Protein 3QBR (pdb70)

InterPro domains:
  IPR002475 Bcl2-like [PS50062] (75-182)
  IPR026298 Bcl-2 family [PR01862] (128-156)
  IPR026298 Bcl-2 family [PR01862] (157-181)
  IPR026298 Bcl-2 family [PTHR11256] (25-211)
  IPR026298 Bcl-2 family [cd06845] (28-186)
  IPR036834 Bcl-2-like superfamily [G3DSA:1.10.437.10] (14-189)
  IPR036834 Bcl-2-like superfamily [SSF56854] (25-190)
  IPR046371 Bcl-2, Bcl-2 homology region 1-3 [PF00452] (89-180)
  IPR046371 Bcl-2, Bcl-2 homology region 1-3 [SM00337] (75-180)

Secondary structure (DSSP, 8-state):
-HHHHHHHHHHHHHHHSS-HHHHHHHHHHHHHHT------TTHHHHHHHHHHHHHHHHHHHHHH--SHHHHHHHT-SSSS---HHHHHHHHHHHHHHHTSS--HHHHHHHHHHHHHHHHHHHTTT-HHHHHHHHHHHHHHHHHHTHHHHHTTTGGGHHHHHT-/-HHHHHHHHHHHHHHHHHHHTS--/-PPPHHHHHHHHHHHHHHHT---HHHHTT-----GGGSTTHHHHHHHHHHHHHHHHHHHHTT--HHHHHHTT--SSSS---HHHHHHHHHHHHHHHTTS--HHHHHHHHHHHHHHHHHTTTTT-HHHHHHHHHHHHHHIIIIIHHHHHHTTSTTHHHHHH-/-HHHHHHHHHHHHHHHHHHT---

Nearest PDB structures (foldseek):
  3qbr-assembly1_A  TM=1.006E+00  e=5.745E-23  Schistosoma japonicum
  3qbr-assembly2_X  TM=9.658E-01  e=5.093E-17  Schistosoma japonicum
  7jmt-assembly5_E  TM=9.244E-01  e=6.184E-17  Schistosoma japonicum
  7jmt-assembly6_F  TM=9.208E-01  e=1.800E-16  Schistosoma japonicum
  7jmt-assembly4_D  TM=9.189E-01  e=3.730E-16  Schistosoma japonicum

B-factor: mean 71.0, std 26.68, range [20.0, 181.76]

Sequence (371 aa):
DFRLQTSTLCHSFLLASANKQDTDYLTDLLDNTNIDLTCVPNGQEIIHSLLQLVGDFNQRFSQTHEIEPVAQSLGIDSDKPVDKTALEIFYLEILNGLFEKLNWGRIVAMFAFLRILVLRLSKHGHSDAIQMLIKTTSQYSDEKLKNWINLHDGWSGLIEFSGSTMGQVGRQLAIIGDDINRRYDSENTADFRLQTSTLCHSFLLASANTDYLTDLLTNIDLTCVPNGQEIIHSLLQLVGDFNQRFSQTHEIEPVAQSLGIDSDKPVDKTALEIFYLEILNGLFEKLNWGRIVAMFAFLRILVLRLSKHGHSDAIQMLIKTTSQYSDEKLKNWINLHDGWSGLIEFSGTMGQVGRQLAIIGDDINRRYDSE

Solvent-accessible surface area: 18084 Å² total; per-residue (Å²): 117,23,106,45,18,3,19,1,2,2,13,31,0,5,53,56,22,21,86,186,141,13,36,94,68,11,44,80,25,22,102,125,38,136,74,101,41,22,21,14,11,54,15,149,90,1,18,105,10,0,64,90,0,5,34,19,0,44,98,40,24,82,126,87,47,123,55,109,79,36,2,121,67,16,30,0,44,39,121,154,122,21,87,128,64,32,3,54,81,60,1,53,56,0,1,68,5,1,15,120,116,45,7,18,0,25,0,0,0,2,2,0,11,0,44,17,5,0,33,54,0,12,144,84,38,14,42,94,0,0,40,30,0,6,133,6,2,4,62,14,2,31,125,105,0,60,109,47,0,83,146,67,79,5,2,15,5,0,44,136,24,12,95,86,97,12,7,89,25,0,112,86,7,4,104,5,0,18,57,0,30,158,135,44,88,121,173,105,116,9,89,18,106,65,29,0,28,11,0,0,28,16,0,0,43,59,15,25,177,70,120,71,5,57,132,33,39,81,96,53,25,29,118,13,0,102,58,3,87,79,2,1,97,4,0,62,92,0,2,34,20,0,35,107,71,21,73,145,93,59,124,67,68,78,32,4,113,71,38,40,4,24,36,107,156,125,28,82,91,92,36,3,55,101,55,2,50,81,8,0,72,21,0,22,147,142,60,23,18,0,17,0,0,0,0,1,0,8,0,52,19,11,0,42,68,0,20,147,76,48,23,44,74,1,0,65,25,0,4,113,8,0,4,62,14,0,33,114,115,0,65,126,52,0,77,142,68,107,14,8,25,5,0,48,146,22,8,88,120,62,43,67,18,1,145,46,6,8,101,11,0,52,58,0,31,181,145,59,47,116,200

CATH classification: 1.10.437.10

Structure (mmCIF, N/CA/C/O backbone):
data_3QBR
#
_entry.id   3QBR
#
_cell.length_a   148.625
_cell.length_b   148.625
_cell.length_c   148.625
_cell.angle_alpha   90.00
_cell.angle_beta   90.00
_cell.angle_gamma   90.00
#
_symmetry.space_group_name_H-M   'I 2 3'
#
loop_
_entity.id
_entity.type
_entity.pdbx_description
1 polymer 'SJCHGC06286 protein'
2 polymer 'Bcl-2 homologous antagonist/killer'
3 non-polymer '2-[N-CYCLOHEXYLAMINO]ETHANE SULFONIC ACID'
4 water water
#
loop_
_atom_site.group_PDB
_atom_site.id
_atom_site.type_symbol
_atom_site.label_atom_id
_atom_site.label_alt_id
_atom_site.label_comp_id
_atom_site.label_asym_id
_atom_site.label_entity_id
_atom_site.label_seq_id
_atom_site.pdbx_PDB_ins_code
_atom_site.Cartn_x
_atom_site.Cartn_y
_atom_site.Cartn_z
_atom_site.occupancy
_atom_site.B_iso_or_equiv
_atom_site.auth_seq_id
_atom_site.auth_comp_id
_atom_site.auth_asym_id
_atom_site.auth_atom_id
_atom_site.pdbx_PDB_model_num
ATOM 1 N N . ASP A 1 16 ? 35.110 18.425 51.444 1.00 59.23 6 ASP A N 1
ATOM 2 C CA . ASP A 1 16 ? 36.273 19.201 51.044 1.00 69.88 6 ASP A CA 1
ATOM 3 C C . ASP A 1 16 ? 37.501 18.305 50.924 1.00 72.13 6 ASP A C 1
ATOM 4 O O . ASP A 1 16 ? 37.797 17.537 51.839 1.00 72.33 6 ASP A O 1
ATOM 9 N N . PHE A 1 17 ? 38.228 18.420 49.814 1.00 66.71 7 PHE A N 1
ATOM 10 C CA . PHE A 1 17 ? 39.264 17.441 49.483 1.00 55.52 7 PHE A CA 1
ATOM 11 C C . PHE A 1 17 ? 40.475 17.567 50.402 1.00 52.94 7 PHE A C 1
ATOM 12 O O . PHE A 1 17 ? 40.988 16.571 50.897 1.00 50.26 7 PHE A O 1
ATOM 20 N N . ARG A 1 18 ? 40.917 18.788 50.656 1.00 56.56 8 ARG A N 1
ATOM 21 C CA . ARG A 1 18 ? 42.062 18.963 51.533 1.00 55.84 8 ARG A CA 1
ATOM 22 C C . ARG A 1 18 ? 41.812 18.397 52.911 1.00 51.60 8 ARG A C 1
ATOM 23 O O . ARG A 1 18 ? 42.737 17.933 53.562 1.00 47.19 8 ARG A O 1
ATOM 31 N N . LEU A 1 19 ? 40.570 18.456 53.374 1.00 52.75 9 LEU A N 1
ATOM 32 C CA . LEU A 1 19 ? 40.252 18.030 54.737 1.00 52.54 9 LEU A CA 1
ATOM 33 C C . LEU A 1 19 ? 40.115 16.515 54.791 1.00 61.47 9 LEU A C 1
ATOM 34 O O . LEU A 1 19 ? 40.548 15.848 55.732 1.00 56.56 9 LEU A O 1
ATOM 39 N N . GLN A 1 20 ? 39.483 15.984 53.758 1.00 71.44 10 GLN A N 1
ATOM 40 C CA . GLN A 1 20 ? 39.431 14.558 53.546 1.00 64.22 10 GLN A CA 1
ATOM 41 C C . GLN A 1 20 ? 40.859 13.984 53.505 1.00 60.09 10 GLN A C 1
ATOM 42 O O . GLN A 1 20 ? 41.170 13.052 54.245 1.00 62.39 10 GLN A O 1
ATOM 48 N N . THR A 1 21 ? 41.745 14.548 52.683 1.00 55.39 11 THR A N 1
ATOM 49 C CA . THR A 1 21 ? 43.055 13.920 52.504 1.00 50.19 11 THR A CA 1
ATOM 50 C C . THR A 1 21 ? 43.876 13.980 53.786 1.00 49.95 11 THR A C 1
ATOM 51 O O . THR A 1 21 ? 44.611 13.053 54.132 1.00 57.18 11 THR A O 1
ATOM 55 N N . SER A 1 22 ? 43.743 15.079 54.494 1.00 45.12 12 SER A N 1
ATOM 56 C CA . SER A 1 22 ? 44.339 15.213 55.817 1.00 54.98 12 SER A CA 1
ATOM 57 C C . SER A 1 22 ? 43.928 14.064 56.767 1.00 52.11 12 SER A C 1
ATOM 58 O O . SER A 1 22 ? 44.777 13.403 57.377 1.00 52.36 12 SER A O 1
ATOM 61 N N . THR A 1 23 ? 42.625 13.820 56.866 1.00 44.23 13 THR A N 1
ATOM 62 C CA . THR A 1 23 ? 42.093 12.774 57.738 1.00 43.69 13 THR A CA 1
ATOM 63 C C . THR A 1 23 ? 42.652 11.394 57.377 1.00 46.06 13 THR A C 1
ATOM 64 O O . THR A 1 23 ? 42.861 10.545 58.252 1.00 42.95 13 THR A O 1
ATOM 68 N N . LEU A 1 24 ? 42.893 11.166 56.086 1.00 41.88 14 LEU A N 1
ATOM 69 C CA . LEU A 1 24 ? 43.444 9.878 55.654 1.00 41.56 14 LEU A CA 1
ATOM 70 C C . LEU A 1 24 ? 44.868 9.697 56.139 1.00 45.47 14 LEU A C 1
ATOM 71 O O . LEU A 1 24 ? 45.259 8.597 56.536 1.00 50.15 14 LEU A O 1
ATOM 76 N N . CYS A 1 25 ? 45.641 10.782 56.105 1.00 36.82 15 CYS A N 1
ATOM 77 C CA . CYS A 1 25 ? 47.014 10.713 56.578 1.00 45.39 15 CYS A CA 1
ATOM 78 C C . CYS A 1 25 ? 47.077 10.343 58.032 1.00 52.12 15 CYS A C 1
ATOM 79 O O . CYS A 1 25 ? 47.780 9.390 58.376 1.00 45.76 15 CYS A O 1
ATOM 82 N N . HIS A 1 26 ? 46.369 11.105 58.879 1.00 44.33 16 HIS A N 1
ATOM 83 C CA . HIS A 1 26 ? 46.236 10.746 60.305 1.00 40.27 16 HIS A CA 1
ATOM 84 C C . HIS A 1 26 ? 45.860 9.261 60.529 1.00 41.33 16 HIS A C 1
ATOM 85 O O . HIS A 1 26 ? 46.613 8.510 61.149 1.00 48.54 16 HIS A O 1
ATOM 92 N N . SER A 1 27 ? 44.731 8.819 59.993 1.00 43.82 17 SER A N 1
ATOM 93 C CA . SER A 1 27 ? 44.316 7.436 60.200 1.00 47.44 17 SER A CA 1
ATOM 94 C C . SER A 1 27 ? 45.388 6.487 59.754 1.00 41.77 17 SER A C 1
ATOM 95 O O . SER A 1 27 ? 45.732 5.557 60.475 1.00 52.66 17 SER A O 1
ATOM 98 N N . PHE A 1 28 ? 45.888 6.693 58.542 1.00 34.38 18 PHE A N 1
ATOM 99 C CA . PHE A 1 28 ? 46.868 5.777 57.974 1.00 40.02 18 PHE A CA 1
ATOM 100 C C . PHE A 1 28 ? 48.102 5.691 58.867 1.00 40.97 18 PHE A C 1
ATOM 101 O O . PHE A 1 28 ? 48.572 4.611 59.161 1.00 43.20 18 PHE A O 1
ATOM 109 N N . LEU A 1 29 ? 48.611 6.827 59.315 1.00 39.44 19 LEU A N 1
ATOM 110 C CA . LEU A 1 29 ? 49.680 6.805 60.302 1.00 40.69 19 LEU A CA 1
ATOM 111 C C . LEU A 1 29 ? 49.297 6.105 61.638 1.00 48.14 19 LEU A C 1
ATOM 112 O O . LEU A 1 29 ? 50.106 5.384 62.232 1.00 46.22 19 LEU A O 1
ATOM 117 N N . LEU A 1 30 ? 48.076 6.302 62.122 1.00 42.96 20 LEU A N 1
ATOM 118 C CA . LEU A 1 30 ? 47.701 5.618 63.364 1.00 47.56 20 LEU A CA 1
ATOM 119 C C . LEU A 1 30 ? 47.590 4.104 63.187 1.00 51.62 20 LEU A C 1
ATOM 120 O O . LEU A 1 30 ? 47.758 3.349 64.144 1.00 61.12 20 LEU A O 1
ATOM 125 N N . ALA A 1 31 ? 47.318 3.660 61.966 1.00 42.28 21 ALA A N 1
ATOM 126 C CA . ALA A 1 31 ? 47.100 2.233 61.723 1.00 42.38 21 ALA A CA 1
ATOM 127 C C . ALA A 1 31 ? 48.336 1.502 61.233 1.00 45.52 21 ALA A C 1
ATOM 128 O O . ALA A 1 31 ? 48.288 0.309 60.989 1.00 48.40 21 ALA A O 1
ATOM 130 N N . SER A 1 32 ? 49.455 2.197 61.118 1.00 38.83 22 SER A N 1
ATOM 131 C CA . SER A 1 32 ? 50.642 1.556 60.566 1.00 42.57 22 SER A CA 1
ATOM 132 C C . SER A 1 32 ? 51.869 1.720 61.478 1.00 55.30 22 SER A C 1
ATOM 133 O O . SER A 1 32 ? 52.979 1.447 61.060 1.00 59.12 22 SER A O 1
ATOM 136 N N . ALA A 1 33 ? 51.664 2.161 62.720 1.00 55.99 23 ALA A N 1
ATOM 137 C CA . ALA A 1 33 ? 52.766 2.396 63.654 1.00 51.98 23 ALA A CA 1
ATOM 138 C C . ALA A 1 33 ? 52.801 1.284 64.676 1.00 51.72 23 ALA A C 1
ATOM 139 O O . ALA A 1 33 ? 51.806 0.605 64.880 1.00 53.88 23 ALA A O 1
ATOM 141 N N . ASN A 1 34 ? 53.933 1.091 65.338 1.00 54.56 24 ASN A N 1
ATOM 142 C CA . ASN A 1 34 ? 53.931 0.157 66.464 1.00 61.76 24 ASN A CA 1
ATOM 143 C C . ASN A 1 34 ? 53.165 0.722 67.662 1.00 60.70 24 ASN A C 1
ATOM 144 O O . ASN A 1 34 ? 52.706 1.867 67.644 1.00 55.06 24 ASN A O 1
ATOM 149 N N . LYS A 1 35 ? 53.044 -0.103 68.695 1.00 51.34 25 LYS A N 1
ATOM 150 C CA . LYS A 1 35 ? 52.367 0.262 69.930 1.00 57.29 25 LYS A CA 1
ATOM 151 C C . LYS A 1 35 ? 52.832 1.600 70.488 1.00 51.59 25 LYS A C 1
ATOM 152 O O . LYS A 1 35 ? 52.027 2.505 70.706 1.00 65.04 25 LYS A O 1
ATOM 158 N N . GLN A 1 36 ? 54.125 1.733 70.724 1.00 41.77 26 GLN A N 1
ATOM 159 C CA . GLN A 1 36 ? 54.663 2.983 71.288 1.00 51.17 26 GLN A CA 1
ATOM 160 C C . GLN A 1 36 ? 54.361 4.226 70.443 1.00 47.79 26 GLN A C 1
ATOM 161 O O . GLN A 1 36 ? 53.906 5.256 70.964 1.00 48.95 26 GLN A O 1
ATOM 167 N N . ASP A 1 37 ? 54.597 4.118 69.136 1.00 42.52 27 ASP A N 1
ATOM 168 C CA . ASP A 1 37 ? 54.383 5.241 68.217 1.00 44.32 27 ASP A CA 1
ATOM 169 C C . ASP A 1 37 ? 52.912 5.512 68.004 1.00 43.25 27 ASP A C 1
ATOM 170 O O . ASP A 1 37 ? 52.507 6.664 67.851 1.00 46.60 27 ASP A O 1
ATOM 175 N N . THR A 1 38 ? 52.105 4.455 68.002 1.00 43.57 28 THR A N 1
ATOM 176 C CA . THR A 1 38 ? 50.668 4.649 67.878 1.00 51.14 28 THR A CA 1
ATOM 177 C C . THR A 1 38 ? 50.146 5.557 68.987 1.00 53.44 28 THR A C 1
ATOM 178 O O . THR A 1 38 ? 49.416 6.529 68.732 1.00 48.64 28 THR A O 1
ATOM 182 N N . ASP A 1 39 ? 50.533 5.225 70.219 1.00 45.66 29 ASP A N 1
ATOM 183 C CA . ASP A 1 39 ? 50.174 6.021 71.389 1.00 49.80 29 ASP A CA 1
ATOM 184 C C . ASP A 1 39 ? 50.731 7.434 71.350 1.00 54.32 29 ASP A C 1
ATOM 185 O O . ASP A 1 39 ? 50.013 8.395 71.636 1.00 46.14 29 ASP A O 1
ATOM 190 N N . TYR A 1 40 ? 52.014 7.575 71.029 1.00 46.20 30 TYR A N 1
ATOM 191 C CA . TYR A 1 40 ? 52.573 8.919 70.958 1.00 44.99 30 TYR A CA 1
ATOM 192 C C . TYR A 1 40 ? 51.822 9.742 69.906 1.00 46.04 30 TYR A C 1
ATOM 193 O O . TYR A 1 40 ? 51.440 10.896 70.147 1.00 48.02 30 TYR A O 1
ATOM 202 N N . LEU A 1 41 ? 51.562 9.142 68.751 1.00 43.33 31 LEU A N 1
ATOM 203 C CA . LEU A 1 41 ? 50.878 9.884 67.691 1.00 43.60 31 LEU A CA 1
ATOM 204 C C . LEU A 1 41 ? 49.411 10.159 68.019 1.00 39.41 31 LEU A C 1
ATOM 205 O O . LEU A 1 41 ? 48.860 11.197 67.672 1.00 44.12 31 LEU A O 1
ATOM 210 N N . THR A 1 42 ? 48.776 9.208 68.676 1.00 40.72 32 THR A N 1
ATOM 211 C CA . THR A 1 42 ? 47.375 9.340 68.957 1.00 46.48 32 THR A CA 1
ATOM 212 C C . THR A 1 42 ? 47.160 10.498 69.911 1.00 53.43 32 THR A C 1
ATOM 213 O O . THR A 1 42 ? 46.218 11.275 69.752 1.00 53.53 32 THR A O 1
ATOM 217 N N . ASP A 1 43 ? 48.046 10.625 70.893 1.00 57.87 33 ASP A N 1
ATOM 218 C CA . ASP A 1 43 ? 47.930 11.716 71.862 1.00 55.00 33 ASP A CA 1
ATOM 219 C C . ASP A 1 43 ? 48.282 13.057 71.244 1.00 54.96 33 ASP A C 1
ATOM 220 O O . ASP A 1 43 ? 47.612 14.054 71.516 1.00 57.72 33 ASP A O 1
ATOM 225 N N . LEU A 1 44 ? 49.311 13.077 70.395 1.00 46.57 34 LEU A N 1
ATOM 226 C CA . LEU A 1 44 ? 49.684 14.300 69.708 1.00 45.72 34 LEU A CA 1
ATOM 227 C C . LEU A 1 44 ? 48.513 14.828 68.934 1.00 49.94 34 LEU A C 1
ATOM 228 O O . LEU A 1 44 ? 48.229 16.023 68.962 1.00 55.05 34 LEU A O 1
ATOM 233 N N . LEU A 1 45 ? 47.829 13.941 68.229 1.00 52.45 35 LEU A N 1
ATOM 234 C CA . LEU A 1 45 ? 46.667 14.366 67.460 1.00 62.44 35 LEU A CA 1
ATOM 235 C C . LEU A 1 45 ? 45.540 14.896 68.362 1.00 63.97 35 LEU A C 1
ATOM 236 O O . LEU A 1 45 ? 44.937 15.936 68.071 1.00 64.40 35 LEU A O 1
ATOM 241 N N . ASP A 1 46 ? 45.272 14.181 69.459 1.00 61.35 36 ASP A N 1
ATOM 242 C CA . ASP A 1 46 ? 44.274 14.602 70.449 1.00 61.58 36 ASP A CA 1
ATOM 243 C C . ASP A 1 46 ? 44.541 16.018 70.941 1.00 71.86 36 ASP A C 1
ATOM 244 O O . ASP A 1 46 ? 43.644 16.865 70.938 1.00 74.64 36 ASP A O 1
ATOM 249 N N . ASN A 1 47 ? 45.779 16.263 71.367 1.00 69.87 37 ASN A N 1
ATOM 250 C CA . ASN A 1 47 ? 46.182 17.576 71.854 1.00 65.20 37 ASN A CA 1
ATOM 251 C C . ASN A 1 47 ? 46.247 18.616 70.753 1.00 66.90 37 ASN A C 1
ATOM 252 O O . ASN A 1 47 ? 46.087 19.815 71.014 1.00 63.32 37 ASN A O 1
ATOM 257 N N . THR A 1 48 ? 46.500 18.155 69.528 1.00 64.32 38 THR A N 1
ATOM 258 C CA . THR A 1 48 ? 46.643 19.051 68.384 1.00 61.33 38 THR A CA 1
ATOM 259 C C . THR A 1 48 ? 45.315 19.738 68.118 1.00 66.08 38 THR A C 1
ATOM 260 O O . THR A 1 48 ? 45.276 20.805 67.508 1.00 63.67 38 THR A O 1
ATOM 264 N N . ASN A 1 49 ? 44.239 19.119 68.608 1.00 69.46 39 ASN A N 1
ATOM 265 C CA . ASN A 1 49 ? 42.867 19.633 68.471 1.00 79.41 39 ASN A CA 1
ATOM 266 C C . ASN A 1 49 ? 42.559 20.177 67.087 1.00 84.53 39 ASN A C 1
ATOM 267 O O . ASN A 1 49 ? 42.221 21.353 66.924 1.00 86.05 39 ASN A O 1
ATOM 272 N N . ILE A 1 50 ? 42.674 19.314 66.089 1.00 83.59 40 ILE A N 1
ATOM 273 C CA . ILE A 1 50 ? 42.414 19.724 64.726 1.00 80.43 40 ILE A CA 1
ATOM 274 C C . ILE A 1 50 ? 41.218 18.979 64.163 1.00 81.37 40 ILE A C 1
ATOM 275 O O . ILE A 1 50 ? 40.762 17.971 64.724 1.00 68.79 40 ILE A O 1
ATOM 280 N N . ASP A 1 51 ? 40.732 19.495 63.040 1.00 91.26 41 ASP A N 1
ATOM 281 C CA . ASP A 1 51 ? 39.491 19.049 62.429 1.00 90.65 41 ASP A CA 1
ATOM 282 C C . ASP A 1 51 ? 39.657 17.741 61.638 1.00 85.90 41 ASP A C 1
ATOM 283 O O . ASP A 1 51 ? 40.686 17.496 61.004 1.00 86.12 41 ASP A O 1
ATOM 288 N N . LEU A 1 52 ? 38.630 16.904 61.707 1.00 78.02 42 LEU A N 1
ATOM 289 C CA . LEU A 1 52 ? 38.555 15.677 60.932 1.00 70.63 42 LEU A CA 1
ATOM 290 C C . LEU A 1 52 ? 37.117 15.474 60.425 1.00 79.17 42 LEU A C 1
ATOM 291 O O . LEU A 1 52 ? 36.138 15.672 61.169 1.00 89.03 42 LEU A O 1
ATOM 296 N N . THR A 1 53 ? 36.988 15.107 59.154 1.00 69.13 43 THR A N 1
ATOM 297 C CA . THR A 1 53 ? 35.709 14.645 58.656 1.00 76.63 43 THR A CA 1
ATOM 298 C C . THR A 1 53 ? 35.691 13.137 58.632 1.00 71.47 43 THR A C 1
ATOM 299 O O . THR A 1 53 ? 36.575 12.468 59.157 1.00 75.06 43 THR A O 1
ATOM 303 N N . CYS A 1 54 ? 34.656 12.613 58.013 1.00 66.77 44 CYS A N 1
ATOM 304 C CA . CYS A 1 54 ? 34.523 11.195 57.813 1.00 62.83 44 CYS A CA 1
ATOM 305 C C . CYS A 1 54 ? 34.799 10.971 56.332 1.00 56.66 44 CYS A C 1
ATOM 306 O O . CYS A 1 54 ? 34.203 11.622 55.472 1.00 56.96 44 CYS A O 1
ATOM 309 N N . VAL A 1 55 ? 35.715 10.058 56.040 1.00 57.80 45 VAL A N 1
ATOM 310 C CA . VAL A 1 55 ? 36.081 9.745 54.659 1.00 57.57 45 VAL A CA 1
ATOM 311 C C . VAL A 1 55 ? 35.247 8.578 54.154 1.00 58.14 45 VAL A C 1
ATOM 312 O O . VAL A 1 55 ? 35.121 7.562 54.839 1.00 61.81 45 VAL A O 1
ATOM 316 N N . PRO A 1 56 ? 34.648 8.728 52.963 1.00 55.45 46 PRO A N 1
ATOM 317 C CA . PRO A 1 56 ? 33.826 7.630 52.440 1.00 60.90 46 PRO A CA 1
ATOM 318 C C . PRO A 1 56 ? 34.681 6.430 52.044 1.00 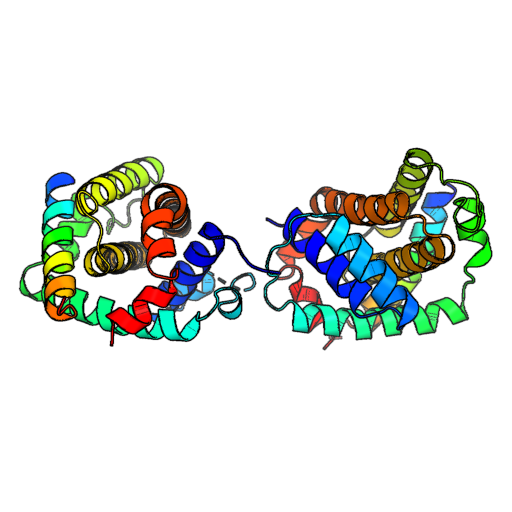60.01 46 PRO A C 1
ATOM 319 O O . PRO A 1 56 ? 35.629 6.581 51.277 1.00 60.53 46 PRO A O 1
ATOM 323 N N . ASN A 1 57 ? 34.348 5.252 52.562 1.00 53.34 47 ASN A N 1
ATOM 324 C CA . ASN A 1 57 ? 35.129 4.055 52.284 1.00 49.44 47 ASN A CA 1
ATOM 325 C C . ASN A 1 57 ? 36.441 4.073 53.021 1.00 50.53 47 ASN A C 1
ATOM 326 O O . ASN A 1 57 ? 37.291 3.217 52.802 1.00 56.83 47 ASN A O 1
ATOM 331 N N . GLY A 1 58 ? 36.588 5.063 53.900 1.00 49.14 48 GLY A N 1
ATOM 332 C CA . GLY A 1 58 ? 37.790 5.247 54.687 1.00 43.19 48 GLY A CA 1
ATOM 333 C C . GLY A 1 58 ? 38.489 3.960 55.089 1.00 40.80 48 GLY A C 1
ATOM 334 O O . GLY A 1 58 ? 39.704 3.838 54.945 1.00 40.03 48 GLY A O 1
ATOM 335 N N . GLN A 1 59 ? 37.735 2.993 55.596 1.00 40.07 49 GLN A N 1
ATOM 336 C CA . GLN A 1 59 ? 38.366 1.777 56.096 1.00 50.78 49 GLN A CA 1
ATOM 337 C C . GLN A 1 59 ? 38.952 0.960 54.959 1.00 48.75 49 GLN A C 1
ATOM 338 O O . GLN A 1 59 ? 40.093 0.496 55.039 1.00 50.76 49 GLN A O 1
ATOM 344 N N . GLU A 1 60 ? 38.159 0.774 53.910 1.00 44.74 50 GLU A N 1
ATOM 345 C CA . GLU A 1 60 ? 38.632 0.128 52.693 1.00 49.49 50 GLU A CA 1
ATOM 346 C C . GLU A 1 60 ? 39.904 0.799 52.118 1.00 47.36 50 GLU A C 1
ATOM 347 O O . GLU A 1 60 ? 40.856 0.122 51.728 1.00 49.04 50 GLU A O 1
ATOM 353 N N . ILE A 1 61 ? 39.921 2.125 52.115 1.00 43.89 51 ILE A N 1
ATOM 354 C CA . ILE A 1 61 ? 41.041 2.872 51.584 1.00 45.17 51 ILE A CA 1
ATOM 355 C C . ILE A 1 61 ? 42.310 2.671 52.413 1.00 44.12 51 ILE A C 1
ATOM 356 O O . ILE A 1 61 ? 43.389 2.515 51.855 1.00 51.45 51 ILE A O 1
ATOM 361 N N . ILE A 1 62 ? 42.171 2.688 53.740 1.00 48.61 52 ILE A N 1
ATOM 362 C CA . ILE A 1 62 ? 43.289 2.500 54.664 1.00 48.58 52 ILE A CA 1
ATOM 363 C C . ILE A 1 62 ? 43.837 1.075 54.554 1.00 49.87 52 ILE A C 1
ATOM 364 O O . ILE A 1 62 ? 45.038 0.884 54.563 1.00 49.68 52 ILE A O 1
ATOM 369 N N . HIS A 1 63 ? 42.957 0.080 54.463 1.00 42.04 53 HIS A N 1
ATOM 370 C CA . HIS A 1 63 ? 43.380 -1.301 54.215 1.00 45.73 53 HIS A CA 1
ATOM 371 C C . HIS A 1 63 ? 44.234 -1.442 52.937 1.00 52.09 53 HIS A C 1
ATOM 372 O O . HIS A 1 63 ? 45.324 -2.036 52.956 1.00 51.38 53 HIS A O 1
ATOM 379 N N . SER A 1 64 ? 43.733 -0.890 51.835 1.00 45.21 54 SER A N 1
ATOM 380 C CA . SER A 1 64 ? 44.470 -0.880 50.588 1.00 45.90 54 SER A CA 1
ATOM 381 C C . SER A 1 64 ? 45.827 -0.271 50.810 1.00 49.73 54 SER A C 1
ATOM 382 O O . SER A 1 64 ? 46.831 -0.821 50.371 1.00 58.50 54 SER A O 1
ATOM 385 N N . LEU A 1 65 ? 45.866 0.869 51.484 1.00 48.37 55 LEU A N 1
ATOM 386 C CA . LEU A 1 65 ? 47.138 1.565 51.662 1.00 50.56 55 LEU A CA 1
ATOM 387 C C . LEU A 1 65 ? 48.138 0.749 52.473 1.00 46.21 55 LEU A C 1
ATOM 388 O O . LEU A 1 65 ? 49.344 0.846 52.256 1.00 55.69 55 LEU A O 1
ATOM 393 N N . LEU A 1 66 ? 47.634 -0.032 53.425 1.00 42.03 56 LEU A N 1
ATOM 394 C CA . LEU A 1 66 ? 48.506 -0.848 54.259 1.00 48.42 56 LEU A CA 1
ATOM 395 C C . LEU A 1 66 ? 49.090 -1.937 53.383 1.00 51.12 56 LEU A C 1
ATOM 396 O O . LEU A 1 66 ? 50.290 -2.209 53.420 1.00 53.06 56 LEU A O 1
ATOM 401 N N . GLN A 1 67 ? 48.243 -2.554 52.577 1.00 45.19 57 GLN A N 1
ATOM 402 C CA . GLN A 1 67 ? 48.756 -3.554 51.666 1.00 44.98 57 GLN A CA 1
ATOM 403 C C . GLN A 1 67 ? 49.819 -2.956 50.728 1.00 42.62 57 GLN A C 1
ATOM 404 O O . GLN A 1 67 ? 50.903 -3.507 50.592 1.00 47.19 57 GLN A O 1
ATOM 410 N N . LEU A 1 68 ? 49.514 -1.801 50.144 1.00 46.11 58 LEU A N 1
ATOM 411 C CA . LEU A 1 68 ? 50.337 -1.173 49.115 1.00 49.76 58 LEU A CA 1
ATOM 412 C C . LEU A 1 68 ? 51.601 -0.500 49.655 1.00 54.67 58 LEU A C 1
ATOM 413 O O . LEU A 1 68 ? 52.614 -0.462 48.967 1.00 58.10 58 LEU A O 1
ATOM 418 N N . VAL A 1 69 ? 51.535 0.071 50.854 1.00 51.79 59 VAL A N 1
ATOM 419 C CA . VAL A 1 69 ? 52.717 0.612 51.518 1.00 46.39 59 VAL A CA 1
ATOM 420 C C . VAL A 1 69 ? 53.566 -0.579 51.995 1.00 50.57 59 VAL A C 1
ATOM 421 O O . VAL A 1 69 ? 54.788 -0.489 52.160 1.00 40.11 59 VAL A O 1
ATOM 425 N N . GLY A 1 70 ? 52.907 -1.718 52.184 1.00 46.52 60 GLY A N 1
ATOM 426 C CA . GLY A 1 70 ? 53.621 -2.939 52.495 1.00 52.20 60 GLY A CA 1
ATOM 427 C C . GLY A 1 70 ? 54.458 -3.352 51.293 1.00 58.02 60 GLY A C 1
ATOM 428 O O . GLY A 1 70 ? 55.642 -3.682 51.437 1.00 50.61 60 GLY A O 1
ATOM 429 N N . ASP A 1 71 ? 53.833 -3.335 50.110 1.00 48.29 61 ASP A N 1
ATOM 430 C CA . ASP A 1 71 ? 54.531 -3.606 48.861 1.00 50.11 61 ASP A CA 1
ATOM 431 C C . ASP A 1 71 ? 55.723 -2.687 48.784 1.00 56.26 61 ASP A C 1
ATOM 432 O O . ASP A 1 71 ? 56.836 -3.129 48.494 1.00 59.91 61 ASP A O 1
ATOM 437 N N . PHE A 1 72 ? 55.493 -1.407 49.063 1.00 50.65 62 PHE A N 1
ATOM 438 C CA . PHE A 1 72 ? 56.553 -0.410 48.968 1.00 53.05 62 PHE A CA 1
ATOM 439 C C . PHE A 1 72 ? 57.694 -0.681 49.940 1.00 53.34 62 PHE A C 1
ATOM 440 O O . PHE A 1 72 ? 58.855 -0.600 49.563 1.00 53.18 62 PHE A O 1
ATOM 448 N N . ASN A 1 73 ? 57.373 -0.986 51.197 1.00 48.65 63 ASN A N 1
ATOM 449 C CA . ASN A 1 73 ? 58.415 -1.122 52.212 1.00 48.20 63 ASN A CA 1
ATOM 450 C C . ASN A 1 73 ? 59.318 -2.284 51.868 1.00 46.91 63 ASN A C 1
ATOM 451 O O . ASN A 1 73 ? 60.536 -2.164 51.815 1.00 57.02 63 ASN A O 1
ATOM 456 N N . GLN A 1 74 ? 58.689 -3.413 51.623 1.00 49.79 64 GLN A N 1
ATOM 457 C CA . GLN A 1 74 ? 59.390 -4.634 51.272 1.00 56.57 64 GLN A CA 1
ATOM 458 C C . GLN A 1 74 ? 60.413 -4.431 50.112 1.00 57.78 64 GLN A C 1
ATOM 459 O O . GLN A 1 74 ? 61.520 -4.968 50.160 1.00 59.34 64 GLN A O 1
ATOM 465 N N . ARG A 1 75 ? 60.074 -3.609 49.120 1.00 53.39 65 ARG A N 1
ATOM 466 C CA . ARG A 1 75 ? 61.014 -3.263 48.037 1.00 63.32 65 ARG A CA 1
ATOM 467 C C . ARG A 1 75 ? 62.099 -2.248 48.422 1.00 70.61 65 ARG A C 1
ATOM 468 O O . ARG A 1 75 ? 63.208 -2.312 47.914 1.00 81.58 65 ARG A O 1
ATOM 476 N N . PHE A 1 76 ? 61.778 -1.308 49.300 1.00 66.51 66 PHE A N 1
ATOM 477 C CA . PHE A 1 76 ? 62.662 -0.181 49.572 1.00 72.14 66 PHE A CA 1
ATOM 478 C C . PHE A 1 76 ? 63.766 -0.559 50.553 1.00 76.38 66 PHE A C 1
ATOM 479 O O . PHE A 1 76 ? 64.839 0.049 50.569 1.00 75.34 66 PHE A O 1
ATOM 487 N N . SER A 1 77 ? 63.505 -1.566 51.377 1.00 74.39 67 SER A N 1
ATOM 488 C CA . SER A 1 77 ? 64.556 -2.128 52.208 1.00 78.26 67 SER A CA 1
ATOM 489 C C . SER A 1 77 ? 65.522 -2.965 51.355 1.00 78.44 67 SER A C 1
ATOM 490 O O . SER A 1 77 ? 66.652 -3.225 51.753 1.00 87.50 67 SER A O 1
ATOM 493 N N . GLN A 1 78 ? 65.078 -3.378 50.175 1.00 78.57 68 GLN A N 1
ATOM 494 C CA . GLN A 1 78 ? 65.954 -4.078 49.238 1.00 91.71 68 GLN A CA 1
ATOM 495 C C . GLN A 1 78 ? 66.980 -3.173 48.564 1.00 93.26 68 GLN A C 1
ATOM 496 O O . GLN A 1 78 ? 68.129 -3.564 48.380 1.00 91.42 68 GLN A O 1
ATOM 502 N N . THR A 1 79 ? 66.557 -1.974 48.183 1.00 97.64 69 THR A N 1
ATOM 503 C CA . THR A 1 79 ? 67.335 -1.168 47.252 1.00 102.52 69 THR A CA 1
ATOM 504 C C . THR A 1 79 ? 67.646 0.237 47.743 1.00 101.48 69 THR A C 1
ATOM 505 O O . THR A 1 79 ? 68.052 1.085 46.958 1.00 111.06 69 THR A O 1
ATOM 509 N N . HIS A 1 80 ? 67.458 0.486 49.031 1.00 88.96 70 HIS A N 1
ATOM 510 C CA . HIS A 1 80 ? 67.744 1.798 49.597 1.00 89.72 70 HIS A CA 1
ATOM 511 C C . HIS A 1 80 ? 67.840 1.704 51.101 1.00 92.95 70 HIS A C 1
ATOM 512 O O . HIS A 1 80 ? 67.294 0.790 51.718 1.00 95.77 70 HIS A O 1
ATOM 519 N N . GLU A 1 81 ? 68.524 2.671 51.691 1.00 95.88 71 GLU A N 1
ATOM 520 C CA . GLU A 1 81 ? 68.570 2.780 53.134 1.00 105.69 71 GLU A CA 1
ATOM 521 C C . GLU A 1 81 ? 67.998 4.128 53.532 1.00 103.87 71 GLU A C 1
ATOM 522 O O . GLU A 1 81 ? 67.764 4.998 52.681 1.00 97.38 71 GLU A O 1
ATOM 528 N N . ILE A 1 82 ? 67.771 4.297 54.829 1.00 104.06 72 ILE A N 1
ATOM 529 C CA . ILE A 1 82 ? 67.128 5.502 55.327 1.00 104.57 72 ILE A CA 1
ATOM 530 C C . ILE A 1 82 ? 68.167 6.516 55.766 1.00 104.24 72 ILE A C 1
ATOM 531 O O . ILE A 1 82 ? 68.216 7.629 55.237 1.00 100.75 72 ILE A O 1
ATOM 536 N N . GLU A 1 83 ? 69.018 6.084 56.698 1.00 107.17 73 GLU A N 1
ATOM 537 C CA . GLU A 1 83 ? 69.894 6.955 57.494 1.00 103.39 73 GLU A CA 1
ATOM 538 C C . GLU A 1 83 ? 70.449 8.206 56.818 1.00 90.74 73 GLU A C 1
ATOM 539 O O . GLU A 1 83 ? 70.510 9.277 57.440 1.00 84.41 73 GLU A O 1
ATOM 545 N N . PRO A 1 84 ? 70.859 8.072 55.550 1.00 89.42 74 PRO A N 1
ATOM 546 C CA . PRO A 1 84 ? 71.390 9.185 54.758 1.00 90.70 74 PRO A CA 1
ATOM 547 C C . PRO A 1 84 ? 70.454 10.380 54.769 1.00 90.15 74 PRO A C 1
ATOM 548 O O . PRO A 1 84 ? 70.808 11.465 55.225 1.00 98.90 74 PRO A O 1
ATOM 552 N N . VAL A 1 85 ? 69.245 10.153 54.274 1.00 86.02 75 VAL A N 1
ATOM 553 C CA . VAL A 1 85 ? 68.283 11.218 54.010 1.00 83.53 75 VAL A CA 1
ATOM 554 C C . VAL A 1 85 ? 67.735 11.897 55.265 1.00 77.60 75 VAL A C 1
ATOM 555 O O . VAL A 1 85 ? 67.441 13.092 55.249 1.00 79.38 75 VAL A O 1
ATOM 559 N N . ALA A 1 86 ? 67.579 11.142 56.348 1.00 69.97 76 ALA A N 1
ATOM 560 C CA . ALA A 1 86 ? 67.083 11.741 57.570 1.00 72.09 76 ALA A CA 1
ATOM 561 C C . ALA A 1 86 ? 68.096 12.780 57.974 1.00 78.46 76 ALA A C 1
ATOM 562 O O . ALA A 1 86 ? 67.754 13.939 58.225 1.00 76.88 76 ALA A O 1
ATOM 564 N N . GLN A 1 87 ? 69.355 12.361 58.004 1.00 82.70 77 GLN A N 1
ATOM 565 C CA . GLN A 1 87 ? 70.436 13.271 58.324 1.00 86.30 77 GLN A CA 1
ATOM 566 C C . GLN A 1 87 ? 70.414 14.460 57.386 1.00 82.58 77 GLN A C 1
ATOM 567 O O . GLN A 1 87 ? 70.396 15.613 57.824 1.00 77.83 77 GLN A O 1
ATOM 573 N N . SER A 1 88 ? 70.409 14.173 56.091 1.00 79.05 78 SER A N 1
ATOM 574 C CA . SER A 1 88 ? 70.439 15.230 55.104 1.00 84.43 78 SER A CA 1
ATOM 575 C C . SER A 1 88 ? 69.237 16.149 55.302 1.00 85.29 78 SER A C 1
ATOM 576 O O . SER A 1 88 ? 69.255 17.308 54.885 1.00 93.11 78 SER A O 1
ATOM 579 N N . LEU A 1 89 ? 68.194 15.623 55.942 1.00 81.78 79 LEU A N 1
ATOM 580 C CA . LEU A 1 89 ? 66.999 16.407 56.267 1.00 78.55 79 LEU A CA 1
ATOM 581 C C . LEU A 1 89 ? 67.106 17.049 57.640 1.00 75.47 79 LEU A C 1
ATOM 582 O O . LEU A 1 89 ? 66.516 18.100 57.895 1.00 74.67 79 LEU A O 1
ATOM 587 N N . GLY A 1 90 ? 67.878 16.418 58.517 1.00 72.87 80 GLY A N 1
ATOM 588 C CA . GLY A 1 90 ? 68.139 16.973 59.826 1.00 79.86 80 GLY A CA 1
ATOM 589 C C . GLY A 1 90 ? 67.001 16.586 60.724 1.00 83.21 80 GLY A C 1
ATOM 590 O O . GLY A 1 90 ? 66.354 17.434 61.337 1.00 87.82 80 GLY A O 1
ATOM 591 N N . ILE A 1 91 ? 66.777 15.281 60.794 1.00 81.07 81 ILE A N 1
ATOM 592 C CA . ILE A 1 91 ? 65.603 14.727 61.436 1.00 80.18 81 ILE A CA 1
ATOM 593 C C . ILE A 1 91 ? 65.966 13.682 62.472 1.00 81.48 81 ILE A C 1
ATOM 594 O O . ILE A 1 91 ? 65.155 13.351 63.323 1.00 81.35 81 ILE A O 1
ATOM 599 N N . ASP A 1 92 ? 67.185 13.165 62.410 1.00 86.82 82 ASP A N 1
ATOM 600 C CA . ASP A 1 92 ? 67.626 12.190 63.399 1.00 89.23 82 ASP A CA 1
ATOM 601 C C . ASP A 1 92 ? 68.257 12.844 64.622 1.00 91.40 82 ASP A C 1
ATOM 602 O O . ASP A 1 92 ? 68.679 12.161 65.561 1.00 83.67 82 ASP A O 1
ATOM 607 N N . SER A 1 93 ? 68.304 14.172 64.609 1.00 97.39 83 SER A N 1
ATOM 608 C CA . SER A 1 93 ? 68.901 14.931 65.696 1.00 98.73 83 SER A CA 1
ATOM 609 C C . SER A 1 93 ? 67.963 15.046 66.893 1.00 98.45 83 SER A C 1
ATOM 610 O O . SER A 1 93 ? 66.732 15.047 66.750 1.00 90.79 83 SER A O 1
ATOM 613 N N . ASP A 1 94 ? 68.562 15.135 68.075 1.00 97.55 84 ASP A N 1
ATOM 614 C CA . ASP A 1 94 ? 67.860 15.579 69.267 1.00 92.29 84 ASP A CA 1
ATOM 615 C C . ASP A 1 94 ? 67.642 17.081 69.101 1.00 86.48 84 ASP A C 1
ATOM 616 O O . ASP A 1 94 ? 66.995 17.739 69.913 1.00 78.38 84 ASP A O 1
ATOM 621 N N . LYS A 1 95 ? 68.197 17.616 68.023 1.00 90.15 85 LYS A N 1
ATOM 622 C CA . LYS A 1 95 ? 68.188 19.048 67.794 1.00 98.33 85 LYS A CA 1
ATOM 623 C C . LYS A 1 95 ? 66.887 19.492 67.166 1.00 98.51 85 LYS A C 1
ATOM 624 O O . LYS A 1 95 ? 66.512 18.979 66.113 1.00 103.79 85 LYS A O 1
ATOM 630 N N . PRO A 1 96 ? 66.199 20.453 67.808 1.00 91.13 86 PRO A N 1
ATOM 631 C CA . PRO A 1 96 ? 64.979 21.034 67.242 1.00 85.22 86 PRO A CA 1
ATOM 632 C C . PRO A 1 96 ? 65.138 21.230 65.738 1.00 84.41 86 PRO A C 1
ATOM 633 O O . PRO A 1 96 ? 66.125 21.828 65.294 1.00 87.28 86 PRO A O 1
ATOM 637 N N . VAL A 1 97 ? 64.182 20.706 64.970 1.00 73.31 87 VAL A N 1
ATOM 638 C CA . VAL A 1 97 ? 64.309 20.652 63.528 1.00 73.28 87 VAL A CA 1
ATOM 639 C C . VAL A 1 97 ? 63.924 21.989 62.904 1.00 78.76 87 VAL A C 1
ATOM 640 O O . VAL A 1 97 ? 63.112 22.742 63.456 1.00 73.35 87 VAL A O 1
ATOM 644 N N . ASP A 1 98 ? 64.545 22.284 61.764 1.00 81.21 88 ASP A N 1
ATOM 645 C CA . ASP A 1 98 ? 64.278 23.500 61.005 1.00 89.33 88 ASP A CA 1
ATOM 646 C C . ASP A 1 98 ? 62.934 23.388 60.263 1.00 90.58 88 ASP A C 1
ATOM 647 O O . ASP A 1 98 ? 62.867 22.856 59.152 1.00 82.32 88 ASP A O 1
ATOM 652 N N . LYS A 1 99 ? 61.872 23.888 60.890 1.00 103.82 89 LYS A N 1
ATOM 653 C CA . LYS A 1 99 ? 60.524 23.846 60.319 1.00 112.80 89 LYS A CA 1
ATOM 654 C C . LYS A 1 99 ? 60.516 24.067 58.806 1.00 110.32 89 LYS A C 1
ATOM 655 O O . LYS A 1 99 ? 60.136 23.186 58.029 1.00 105.00 89 LYS A O 1
ATOM 661 N N . THR A 1 100 ? 60.953 25.254 58.401 1.00 107.70 90 THR A N 1
ATOM 662 C CA . THR A 1 100 ? 60.729 25.739 57.050 1.00 99.86 90 THR A CA 1
ATOM 663 C C . THR A 1 100 ? 61.753 25.210 56.031 1.00 81.98 90 THR A C 1
ATOM 664 O O . THR A 1 100 ? 61.435 25.062 54.846 1.00 68.88 90 THR A O 1
ATOM 668 N N . ALA A 1 101 ? 62.963 24.900 56.493 1.00 70.22 91 ALA A N 1
ATOM 669 C CA . ALA A 1 101 ? 63.941 24.228 55.634 1.00 67.62 91 ALA A CA 1
ATOM 670 C C . ALA A 1 101 ? 63.417 22.871 55.231 1.00 69.26 91 ALA A C 1
ATOM 671 O O . ALA A 1 101 ? 63.588 22.450 54.086 1.00 75.38 91 ALA A O 1
ATOM 673 N N . LEU A 1 102 ? 62.790 22.188 56.187 1.00 63.57 92 LEU A N 1
ATOM 674 C CA . LEU A 1 102 ? 62.223 20.858 55.965 1.00 65.09 92 LEU A CA 1
ATOM 675 C C . LEU A 1 102 ? 61.012 20.877 55.021 1.00 68.60 92 LEU A C 1
ATOM 676 O O . LEU A 1 102 ? 60.816 19.949 54.237 1.00 71.47 92 LEU A O 1
ATOM 681 N N . GLU A 1 103 ? 60.206 21.928 55.083 1.00 60.15 93 GLU A N 1
ATOM 682 C CA . GLU A 1 103 ? 59.110 22.040 54.138 1.00 64.48 93 GLU A CA 1
ATOM 683 C C . GLU A 1 103 ? 59.711 22.069 52.734 1.00 67.51 93 GLU A C 1
ATOM 684 O O . GLU A 1 103 ? 59.389 21.233 51.885 1.00 66.20 93 GLU A O 1
ATOM 690 N N . ILE A 1 104 ? 60.609 23.027 52.514 1.00 67.00 94 ILE A N 1
ATOM 691 C CA . ILE A 1 104 ? 61.362 23.142 51.267 1.00 70.38 94 ILE A CA 1
ATOM 692 C C . ILE A 1 104 ? 61.829 21.800 50.682 1.00 66.40 94 ILE A C 1
ATOM 693 O O . ILE A 1 104 ? 61.515 21.452 49.534 1.00 55.05 94 ILE A O 1
ATOM 698 N N . PHE A 1 105 ? 62.603 21.054 51.455 1.00 66.29 95 PHE A N 1
ATOM 699 C CA . PHE A 1 105 ? 63.106 19.801 50.937 1.00 66.82 95 PHE A CA 1
ATOM 700 C C . PHE A 1 105 ? 61.983 18.844 50.668 1.00 64.03 95 PHE A C 1
ATOM 701 O O . PHE A 1 105 ? 61.969 18.190 49.623 1.00 63.79 95 PHE A O 1
ATOM 709 N N . TYR A 1 106 ? 61.043 18.760 51.611 1.00 65.42 96 TYR A N 1
ATOM 710 C CA . TYR A 1 106 ? 59.858 17.923 51.427 1.00 64.51 96 TYR A CA 1
ATOM 711 C C . TYR A 1 106 ? 59.190 18.292 50.118 1.00 64.15 96 TYR A C 1
ATOM 712 O O . TYR A 1 106 ? 58.892 17.425 49.294 1.00 61.48 96 TYR A O 1
ATOM 721 N N . LEU A 1 107 ? 58.955 19.587 49.936 1.00 53.80 97 LEU A N 1
ATOM 722 C CA . LEU A 1 107 ? 58.309 20.064 48.726 1.00 54.13 97 LEU A CA 1
ATOM 723 C C . LEU A 1 107 ? 59.087 19.696 47.451 1.00 60.61 97 LEU A C 1
ATOM 724 O O . LEU A 1 107 ? 58.486 19.316 46.437 1.00 64.00 97 LEU A O 1
ATOM 729 N N . GLU A 1 108 ? 60.414 19.783 47.517 1.00 52.99 98 GLU A N 1
ATOM 730 C CA . GLU A 1 108 ? 61.250 19.412 46.391 1.00 60.37 98 GLU A CA 1
ATOM 731 C C . GLU A 1 108 ? 61.169 17.906 46.120 1.00 65.39 98 GLU A C 1
ATOM 732 O O . GLU A 1 108 ? 61.214 17.466 44.968 1.00 72.88 98 GLU A O 1
ATOM 738 N N . ILE A 1 109 ? 61.078 17.113 47.182 1.00 57.47 99 ILE A N 1
ATOM 739 C CA . ILE A 1 109 ? 60.976 15.666 47.028 1.00 60.73 99 ILE A CA 1
ATOM 740 C C . ILE A 1 109 ? 59.640 15.246 46.404 1.00 65.59 99 ILE A C 1
ATOM 741 O O . ILE A 1 109 ? 59.586 14.324 45.589 1.00 64.82 99 ILE A O 1
ATOM 746 N N . LEU A 1 110 ? 58.569 15.920 46.774 1.00 59.17 100 LEU A N 1
ATOM 747 C CA . LEU A 1 110 ? 57.265 15.654 46.220 1.00 54.69 100 LEU A CA 1
ATOM 748 C C . LEU A 1 110 ? 57.235 16.050 44.778 1.00 55.90 100 LEU A C 1
ATOM 749 O O . LEU A 1 110 ? 56.841 15.294 43.935 1.00 58.28 100 LEU A O 1
ATOM 754 N N . ASN A 1 111 ? 57.657 17.264 44.496 1.00 60.35 101 ASN A N 1
ATOM 755 C CA . ASN A 1 111 ? 57.813 17.709 43.115 1.00 58.78 101 ASN A CA 1
ATOM 756 C C . ASN A 1 111 ? 58.629 16.728 42.259 1.00 68.60 101 ASN A C 1
ATOM 757 O O . ASN A 1 111 ? 58.281 16.433 41.112 1.00 74.77 101 ASN A O 1
ATOM 762 N N . GLY A 1 112 ? 59.710 16.213 42.824 1.00 64.28 102 GLY A N 1
ATOM 763 C CA . GLY A 1 112 ? 60.445 15.151 42.171 1.00 65.90 102 GLY A CA 1
ATOM 764 C C . GLY A 1 112 ? 59.651 13.869 42.023 1.00 67.86 102 GLY A C 1
ATOM 765 O O . GLY A 1 112 ? 59.665 13.250 40.963 1.00 69.45 102 GLY A O 1
ATOM 766 N N . LEU A 1 113 ? 58.964 13.458 43.087 1.00 60.96 103 LEU A N 1
ATOM 767 C CA . LEU A 1 113 ? 58.161 12.236 43.051 1.00 59.73 103 LEU A CA 1
ATOM 768 C C . LEU A 1 113 ? 57.051 12.316 42.006 1.00 59.21 103 LEU A C 1
ATOM 769 O O . LEU A 1 113 ? 56.656 11.306 41.409 1.00 54.53 103 LEU A O 1
ATOM 774 N N . PHE A 1 114 ? 56.547 13.523 41.790 1.00 59.71 104 PHE A N 1
ATOM 775 C CA . PHE A 1 114 ? 55.279 13.677 41.079 1.00 63.37 104 PHE A CA 1
ATOM 776 C C . PHE A 1 114 ? 55.370 14.237 39.648 1.00 62.47 104 PHE A C 1
ATOM 777 O O . PHE A 1 114 ? 54.347 14.632 39.069 1.00 65.66 104 PHE A O 1
ATOM 785 N N . GLU A 1 115 ? 56.578 14.218 39.072 1.00 66.96 105 GLU A N 1
ATOM 786 C CA . GLU A 1 115 ? 56.773 14.572 37.659 1.00 72.49 105 GLU A CA 1
ATOM 787 C C . GLU A 1 115 ? 55.728 13.889 36.776 1.00 74.20 105 GLU A C 1
ATOM 788 O O . GLU A 1 115 ? 55.330 14.417 35.751 1.00 78.48 105 GLU A O 1
ATOM 794 N N . LYS A 1 116 ? 55.292 12.707 37.181 1.00 74.98 106 LYS A N 1
ATOM 795 C CA . LYS A 1 116 ? 54.147 12.064 36.559 1.00 73.72 106 LYS A CA 1
ATOM 796 C C . LYS A 1 116 ? 53.184 11.648 37.673 1.00 67.90 106 LYS A C 1
ATOM 797 O O . LYS A 1 116 ? 53.594 11.510 38.832 1.00 69.36 106 LYS A O 1
ATOM 803 N N . LEU A 1 117 ? 51.915 11.441 37.322 1.00 58.44 107 LEU A N 1
ATOM 804 C CA . LEU A 1 117 ? 50.921 11.006 38.286 1.00 56.32 107 LEU A CA 1
ATOM 805 C C . LEU A 1 117 ? 50.434 9.609 37.978 1.00 55.11 107 LEU A C 1
ATOM 806 O O . LEU A 1 117 ? 50.105 9.287 36.841 1.00 48.64 107 LEU A O 1
ATOM 811 N N . ASN A 1 118 ? 50.362 8.792 39.018 1.00 56.11 108 ASN A N 1
ATOM 812 C CA . ASN A 1 118 ? 49.605 7.543 38.994 1.00 53.16 108 ASN A CA 1
ATOM 813 C C . ASN A 1 118 ? 49.489 7.064 40.447 1.00 53.91 108 ASN A C 1
ATOM 814 O O . ASN A 1 118 ? 50.159 7.611 41.329 1.00 45.60 108 ASN A O 1
ATOM 819 N N . TRP A 1 119 ? 48.651 6.057 40.685 1.00 50.24 109 TRP A N 1
ATOM 820 C CA . TRP A 1 119 ? 48.473 5.495 42.020 1.00 55.16 109 TRP A CA 1
ATOM 821 C C . TRP A 1 119 ? 49.773 5.092 42.721 1.00 59.46 109 TRP A C 1
ATOM 822 O O . TRP A 1 119 ? 49.993 5.473 43.878 1.00 54.53 109 TRP A O 1
ATOM 833 N N . GLY A 1 120 ? 50.631 4.338 42.033 1.00 58.18 110 GLY A N 1
ATOM 834 C CA . GLY A 1 120 ? 51.864 3.866 42.636 1.00 54.56 110 GLY A CA 1
ATOM 835 C C . GLY A 1 120 ? 52.724 4.967 43.250 1.00 49.66 110 GLY A C 1
ATOM 836 O O . GLY A 1 120 ? 53.359 4.777 44.286 1.00 51.20 110 GLY A O 1
ATOM 837 N N . ARG A 1 121 ? 52.757 6.120 42.599 1.00 43.39 111 ARG A N 1
ATOM 838 C CA . ARG A 1 121 ? 53.534 7.246 43.080 1.00 50.82 111 ARG A CA 1
ATOM 839 C C . ARG A 1 121 ? 52.862 7.904 44.285 1.00 56.26 111 ARG A C 1
ATOM 840 O O . ARG A 1 121 ? 53.540 8.493 45.145 1.00 55.86 111 ARG A O 1
ATOM 848 N N . ILE A 1 122 ? 51.532 7.824 44.336 1.00 43.27 112 ILE A N 1
ATOM 849 C CA . ILE A 1 122 ? 50.805 8.383 45.468 1.00 45.09 112 ILE A CA 1
ATOM 850 C C . ILE A 1 122 ? 51.092 7.534 46.723 1.00 45.57 112 ILE A C 1
ATOM 851 O O . ILE A 1 122 ? 51.507 8.057 47.766 1.00 41.58 112 ILE A O 1
ATOM 856 N N . VAL A 1 123 ? 50.917 6.225 46.586 1.00 45.71 113 VAL A N 1
ATOM 857 C CA . VAL A 1 123 ? 51.358 5.255 47.582 1.00 50.83 113 VAL A CA 1
ATOM 858 C C . VAL A 1 123 ? 52.732 5.581 48.137 1.00 51.51 113 VAL A C 1
ATOM 859 O O . VAL A 1 123 ? 52.954 5.601 49.354 1.00 47.28 113 VAL A O 1
ATOM 863 N N . ALA A 1 124 ? 53.665 5.832 47.233 1.00 48.61 114 ALA A N 1
ATOM 864 C CA . ALA A 1 124 ? 55.017 6.163 47.640 1.00 50.66 114 ALA A CA 1
ATOM 865 C C . ALA A 1 124 ? 55.050 7.406 48.533 1.00 43.95 114 ALA A C 1
ATOM 866 O O . ALA A 1 124 ? 55.897 7.518 49.399 1.00 54.02 114 ALA A O 1
ATOM 868 N N . MET A 1 125 ? 54.137 8.344 48.324 1.00 44.42 115 MET A N 1
ATOM 869 C CA . MET A 1 125 ? 54.058 9.537 49.182 1.00 46.26 115 MET A CA 1
ATOM 870 C C . MET A 1 125 ? 53.615 9.196 50.624 1.00 50.15 115 MET A C 1
ATOM 871 O O . MET A 1 125 ? 54.158 9.731 51.590 1.00 54.36 115 MET A O 1
ATOM 876 N N . PHE A 1 126 ? 52.638 8.302 50.768 1.00 43.18 116 PHE A N 1
ATOM 877 C CA . PHE A 1 126 ? 52.253 7.848 52.097 1.00 47.60 116 PHE A CA 1
ATOM 878 C C . PHE A 1 126 ? 53.335 7.014 52.771 1.00 49.97 116 PHE A C 1
ATOM 879 O O . PHE A 1 126 ? 53.545 7.138 53.981 1.00 49.24 116 PHE A O 1
ATOM 887 N N . ALA A 1 127 ? 54.007 6.148 52.015 1.00 49.60 117 ALA A N 1
ATOM 888 C CA . ALA A 1 127 ? 54.976 5.255 52.646 1.00 49.24 117 ALA A CA 1
ATOM 889 C C . ALA A 1 127 ? 56.165 6.067 53.157 1.00 52.97 117 ALA A C 1
ATOM 890 O O . ALA A 1 127 ? 56.709 5.808 54.254 1.00 47.19 117 ALA A O 1
ATOM 892 N N . PHE A 1 128 ? 56.524 7.084 52.376 1.00 48.03 118 PHE A N 1
ATOM 893 C CA . PHE A 1 128 ? 57.624 7.961 52.729 1.00 56.34 118 PHE A CA 1
ATOM 894 C C . PHE A 1 128 ? 57.294 8.893 53.876 1.00 51.57 118 PHE A C 1
ATOM 895 O O . PHE A 1 128 ? 58.107 9.079 54.783 1.00 54.21 118 PHE A O 1
ATOM 903 N N . LEU A 1 129 ? 56.127 9.524 53.806 1.00 45.47 119 LEU A N 1
ATOM 904 C CA . LEU A 1 129 ? 55.642 10.378 54.903 1.00 49.84 119 LEU A CA 1
ATOM 905 C C . LEU A 1 129 ? 55.634 9.600 56.234 1.00 47.71 119 LEU A C 1
ATOM 906 O O . LEU A 1 129 ? 56.071 10.109 57.262 1.00 49.71 119 LEU A O 1
ATOM 911 N N . ARG A 1 130 ? 55.187 8.348 56.188 1.00 42.79 120 ARG A N 1
ATOM 912 C CA . ARG A 1 130 ? 55.242 7.450 57.349 1.00 44.65 120 ARG A CA 1
ATOM 913 C C . ARG A 1 130 ? 56.647 7.324 57.919 1.00 43.63 120 ARG A C 1
ATOM 914 O O . ARG A 1 130 ? 56.859 7.388 59.134 1.00 43.09 120 ARG A O 1
ATOM 922 N N . ILE A 1 131 ? 57.600 7.130 57.016 1.00 47.16 121 ILE A N 1
ATOM 923 C CA . ILE A 1 131 ? 58.983 6.874 57.370 1.00 48.79 121 ILE A CA 1
ATOM 924 C C . ILE A 1 131 ? 59.566 8.106 58.044 1.00 47.87 121 ILE A C 1
ATOM 925 O O . ILE A 1 131 ? 60.217 8.005 59.077 1.00 54.59 121 ILE A O 1
ATOM 930 N N . LEU A 1 132 ? 59.292 9.270 57.474 1.00 49.48 122 LEU A N 1
ATOM 931 C CA . LEU A 1 132 ? 59.707 10.532 58.069 1.00 47.06 122 LEU A CA 1
ATOM 932 C C . LEU A 1 132 ? 59.101 10.731 59.443 1.00 52.83 122 LEU A C 1
ATOM 933 O O . LEU A 1 132 ? 59.810 11.085 60.390 1.00 53.00 122 LEU A O 1
ATOM 938 N N . VAL A 1 133 ? 57.782 10.524 59.535 1.00 52.61 123 VAL A N 1
ATOM 939 C CA . VAL A 1 133 ? 57.026 10.745 60.767 1.00 50.12 123 VAL A CA 1
ATOM 940 C C . VAL A 1 133 ? 57.540 9.831 61.891 1.00 55.27 123 VAL A C 1
ATOM 941 O O . VAL A 1 133 ? 57.821 10.282 63.005 1.00 52.62 123 VAL A O 1
ATOM 945 N N . LEU A 1 134 ? 57.689 8.554 61.583 1.00 53.72 124 LEU A N 1
ATOM 946 C CA . LEU A 1 134 ? 58.246 7.613 62.545 1.00 50.19 124 LEU A CA 1
ATOM 947 C C . LEU A 1 134 ? 59.677 7.939 62.988 1.00 56.20 124 LEU A C 1
ATOM 948 O O . LEU A 1 134 ? 60.064 7.627 64.115 1.00 62.40 124 LEU A O 1
ATOM 953 N N . ARG A 1 135 ? 60.472 8.562 62.124 1.00 56.05 125 ARG A N 1
ATOM 954 C CA . ARG A 1 135 ? 61.830 8.923 62.530 1.00 59.81 125 ARG A CA 1
ATOM 955 C C . ARG A 1 135 ? 61.824 10.212 63.320 1.00 58.64 125 ARG A C 1
ATOM 956 O O . ARG A 1 135 ? 62.605 10.381 64.241 1.00 60.26 125 ARG A O 1
ATOM 964 N N . LEU A 1 136 ? 60.951 11.129 62.938 1.00 62.34 126 LEU A N 1
ATOM 965 C CA . LEU A 1 136 ? 60.766 12.371 63.674 1.00 57.41 126 LEU A CA 1
ATOM 966 C C . LEU A 1 136 ? 60.293 12.118 65.105 1.00 55.19 126 LEU A C 1
ATOM 967 O O . LEU A 1 136 ? 60.597 12.875 66.024 1.00 58.41 126 LEU A O 1
ATOM 972 N N . SER A 1 137 ? 59.538 11.048 65.291 1.00 54.27 127 SER A N 1
ATOM 973 C CA . SER A 1 137 ? 58.882 10.822 66.565 1.00 53.40 127 SER A CA 1
ATOM 974 C C . SER A 1 137 ? 59.778 10.112 67.588 1.00 55.12 127 SER A C 1
ATOM 975 O O . SER A 1 137 ? 59.502 10.162 68.796 1.00 49.25 127 SER A O 1
ATOM 978 N N . LYS A 1 138 ? 60.853 9.479 67.113 1.00 58.60 128 LYS A N 1
ATOM 979 C CA . LYS A 1 138 ? 61.905 8.996 68.016 1.00 67.21 128 LYS A CA 1
ATOM 980 C C . LYS A 1 138 ? 62.332 10.073 69.029 1.00 64.74 128 LYS A C 1
ATOM 981 O O . LYS A 1 138 ? 62.588 9.760 70.180 1.00 68.44 128 LYS A O 1
ATOM 987 N N . HIS A 1 139 ? 62.404 11.331 68.604 1.00 58.59 129 HIS A N 1
ATOM 988 C CA . HIS A 1 139 ? 62.775 12.420 69.497 1.00 56.98 129 HIS A CA 1
ATOM 989 C C . HIS A 1 139 ? 61.628 13.392 69.729 1.00 64.11 129 HIS A C 1
ATOM 990 O O . HIS A 1 139 ? 61.853 14.547 70.093 1.00 70.86 129 HIS A O 1
ATOM 997 N N . GLY A 1 140 ? 60.402 12.946 69.507 1.00 52.51 130 GLY A N 1
ATOM 998 C CA . GLY A 1 140 ? 59.270 13.800 69.782 1.00 46.99 130 GLY A CA 1
ATOM 999 C C . GLY A 1 140 ? 59.244 15.117 69.044 1.00 50.20 130 GLY A C 1
ATOM 1000 O O . GLY A 1 140 ? 58.990 16.150 69.639 1.00 55.90 130 GLY A O 1
ATOM 1001 N N . HIS A 1 141 ? 59.467 15.082 67.736 1.00 49.76 131 HIS A N 1
ATOM 1002 C CA . HIS A 1 141 ? 59.437 16.307 66.955 1.00 47.47 131 HIS A CA 1
ATOM 1003 C C . HIS A 1 141 ? 58.020 16.581 66.489 1.00 53.63 131 HIS A C 1
ATOM 1004 O O . HIS A 1 141 ? 57.704 16.538 65.291 1.00 58.75 131 HIS A O 1
ATOM 1011 N N . SER A 1 142 ? 57.170 16.882 67.462 1.00 52.91 132 SER A N 1
ATOM 1012 C CA . SER A 1 142 ? 55.749 16.976 67.211 1.00 54.36 132 SER A CA 1
ATOM 1013 C C . SER A 1 142 ? 55.393 18.017 66.153 1.00 54.38 132 SER A C 1
ATOM 1014 O O . SER A 1 142 ? 54.630 17.720 65.239 1.00 59.19 132 SER A O 1
ATOM 1017 N N . ASP A 1 143 ? 55.942 19.223 66.244 1.00 56.44 133 ASP A N 1
ATOM 1018 C CA . ASP A 1 143 ? 55.570 20.264 65.275 1.00 54.11 133 ASP A CA 1
ATOM 1019 C C . ASP A 1 143 ? 56.059 19.952 63.856 1.00 54.85 133 ASP A C 1
ATOM 1020 O O . ASP A 1 143 ? 55.335 20.208 62.897 1.00 59.39 133 ASP A O 1
ATOM 1025 N N . ALA A 1 144 ? 57.262 19.388 63.706 1.00 49.96 134 ALA A N 1
ATOM 1026 C CA . ALA A 1 144 ? 57.690 18.992 62.359 1.00 61.89 134 ALA A CA 1
ATOM 1027 C C . ALA A 1 144 ? 56.715 17.955 61.779 1.00 58.96 134 ALA A C 1
ATOM 1028 O O . ALA A 1 144 ? 56.335 18.023 60.598 1.00 52.89 134 ALA A O 1
ATOM 1030 N N . ILE A 1 145 ? 56.313 17.006 62.622 1.00 46.93 135 ILE A N 1
ATOM 1031 C CA . ILE A 1 145 ? 55.389 15.957 62.223 1.00 47.16 135 ILE A CA 1
ATOM 1032 C C . ILE A 1 145 ? 54.092 16.585 61.689 1.00 55.44 135 ILE A C 1
ATOM 1033 O O . ILE A 1 145 ? 53.689 16.338 60.546 1.00 55.44 135 ILE A O 1
ATOM 1038 N N . GLN A 1 146 ? 53.461 17.424 62.505 1.00 53.15 136 GLN A N 1
ATOM 1039 C CA . GLN A 1 146 ? 52.224 18.074 62.099 1.00 51.75 136 GLN A CA 1
ATOM 1040 C C . GLN A 1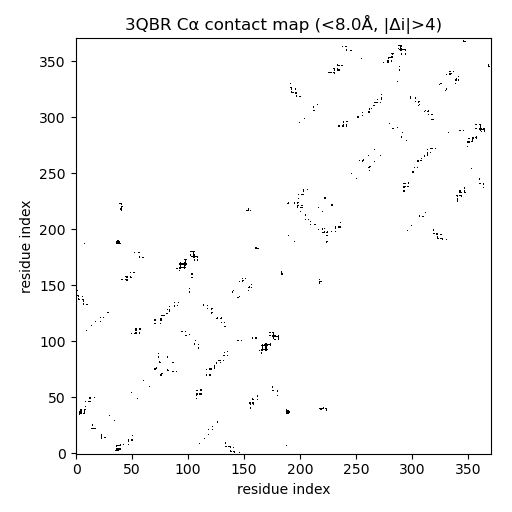 146 ? 52.455 18.913 60.872 1.00 49.36 136 GLN A C 1
ATOM 1041 O O . GLN A 1 146 ? 51.541 19.154 60.084 1.00 51.99 136 GLN A O 1
ATOM 1047 N N . MET A 1 147 ? 53.681 19.383 60.706 1.00 54.93 137 MET A N 1
ATOM 1048 C CA . MET A 1 147 ? 53.988 20.203 59.541 1.00 47.72 137 MET A CA 1
ATOM 1049 C C . MET A 1 147 ? 53.972 19.331 58.274 1.00 50.15 137 MET A C 1
ATOM 1050 O O . MET A 1 147 ? 53.292 19.650 57.297 1.00 53.04 137 MET A O 1
ATOM 1055 N N . LEU A 1 148 ? 54.690 18.211 58.312 1.00 43.48 138 LEU A N 1
ATOM 1056 C CA . LEU A 1 148 ? 54.711 17.292 57.183 1.00 44.49 138 LEU A CA 1
ATOM 1057 C C . LEU A 1 148 ? 53.296 16.897 56.758 1.00 48.81 138 LEU A C 1
ATOM 1058 O O . LEU A 1 148 ? 52.949 16.940 55.570 1.00 44.94 138 LEU A O 1
ATOM 1063 N N . ILE A 1 149 ? 52.477 16.516 57.738 1.00 42.74 139 ILE A N 1
ATOM 1064 C CA . ILE A 1 149 ? 51.109 16.107 57.448 1.00 46.19 139 ILE A CA 1
ATOM 1065 C C . ILE A 1 149 ? 50.293 17.235 56.817 1.00 49.60 139 ILE A C 1
ATOM 1066 O O . ILE A 1 149 ? 49.504 16.996 55.912 1.00 51.65 139 ILE A O 1
ATOM 1071 N N . LYS A 1 150 ? 50.497 18.467 57.267 1.00 53.76 140 LYS A N 1
ATOM 1072 C CA . LYS A 1 150 ? 49.753 19.594 56.700 1.00 56.75 140 LYS A CA 1
ATOM 1073 C C . LYS A 1 150 ? 50.203 19.907 55.279 1.00 59.41 140 LYS A C 1
ATOM 1074 O O . LYS A 1 150 ? 49.374 20.216 54.413 1.00 58.75 140 LYS A O 1
ATOM 1080 N N . THR A 1 151 ? 51.516 19.819 55.049 1.00 51.94 141 THR A N 1
ATOM 1081 C CA . THR A 1 151 ? 52.096 20.091 53.743 1.00 49.52 141 THR A CA 1
ATOM 1082 C C . THR A 1 151 ? 51.662 19.031 52.735 1.00 49.75 141 THR A C 1
ATOM 1083 O O . THR A 1 151 ? 51.215 19.365 51.633 1.00 52.76 141 THR A O 1
ATOM 1087 N N . THR A 1 152 ? 51.773 17.757 53.102 1.00 46.74 142 THR A N 1
ATOM 1088 C CA . THR A 1 152 ? 51.173 16.709 52.275 1.00 43.96 142 THR A CA 1
ATOM 1089 C C . THR A 1 152 ? 49.712 17.043 51.869 1.00 56.18 142 THR A C 1
ATOM 1090 O O . THR A 1 152 ? 49.314 16.848 50.719 1.00 49.58 142 THR A O 1
ATOM 1094 N N . SER A 1 153 ? 48.924 17.567 52.807 1.00 54.21 143 SER A N 1
ATOM 1095 C CA . SER A 1 153 ? 47.524 17.912 52.537 1.00 52.38 143 SER A CA 1
ATOM 1096 C C . SER A 1 153 ? 47.340 19.033 51.530 1.00 53.71 143 SER A C 1
ATOM 1097 O O . SER A 1 153 ? 46.533 18.885 50.609 1.00 49.49 143 SER A O 1
ATOM 1100 N N . GLN A 1 154 ? 48.048 20.153 51.718 1.00 44.30 144 GLN A N 1
ATOM 1101 C CA . GLN A 1 154 ? 47.990 21.258 50.750 1.00 52.05 144 GLN A CA 1
ATOM 1102 C C . GLN A 1 154 ? 48.446 20.813 49.359 1.00 54.53 144 GLN A C 1
ATOM 1103 O O . GLN A 1 154 ? 47.771 21.062 48.372 1.00 62.43 144 GLN A O 1
ATOM 1109 N N . TYR A 1 155 ? 49.597 20.149 49.303 1.00 56.91 145 TYR A N 1
ATOM 1110 C CA . TYR A 1 155 ? 50.214 19.750 48.047 1.00 61.12 145 TYR A CA 1
ATOM 1111 C C . TYR A 1 155 ? 49.260 18.867 47.293 1.00 57.97 145 TYR A C 1
ATOM 1112 O O . TYR A 1 155 ? 49.091 19.015 46.076 1.00 62.25 145 TYR A O 1
ATOM 1121 N N . SER A 1 156 ? 48.635 17.951 48.020 1.00 49.84 146 SER A N 1
ATOM 1122 C CA . SER A 1 156 ? 47.613 17.086 47.432 1.00 56.26 146 SER A CA 1
ATOM 1123 C C . SER A 1 156 ? 46.470 17.861 46.782 1.00 57.92 146 SER A C 1
ATOM 1124 O O . SER A 1 156 ? 45.942 17.463 45.742 1.00 57.22 146 SER A O 1
ATOM 1127 N N . ASP A 1 157 ? 46.088 18.960 47.419 1.00 54.03 147 ASP A N 1
ATOM 1128 C CA . ASP A 1 157 ? 44.907 19.707 47.016 1.00 54.86 147 ASP A CA 1
ATOM 1129 C C . ASP A 1 157 ? 45.280 20.585 45.832 1.00 56.97 147 ASP A C 1
ATOM 1130 O O . ASP A 1 157 ? 44.443 20.974 45.025 1.00 67.28 147 ASP A O 1
ATOM 1135 N N . GLU A 1 158 ? 46.567 20.866 45.725 1.00 57.71 148 GLU A N 1
ATOM 1136 C CA . GLU A 1 158 ? 47.084 21.727 44.683 1.00 67.39 148 GLU A CA 1
ATOM 1137 C C . GLU A 1 158 ? 47.461 20.992 43.397 1.00 63.30 148 GLU A C 1
ATOM 1138 O O . GLU A 1 158 ? 47.474 21.594 42.327 1.00 61.51 148 GLU A O 1
ATOM 1144 N N . LYS A 1 159 ? 47.765 19.700 43.500 1.00 56.97 149 LYS A N 1
ATOM 1145 C CA . LYS A 1 159 ? 48.431 19.025 42.409 1.00 58.59 149 LYS A CA 1
ATOM 1146 C C . LYS A 1 159 ? 47.945 17.623 42.082 1.00 67.56 149 LYS A C 1
ATOM 1147 O O . LYS A 1 159 ? 48.327 17.066 41.057 1.00 73.48 149 LYS A O 1
ATOM 1153 N N . LEU A 1 160 ? 47.090 17.055 42.921 1.00 60.42 150 LEU A N 1
ATOM 1154 C CA . LEU A 1 160 ? 46.723 15.658 42.752 1.00 46.70 150 LEU A CA 1
ATOM 1155 C C . LEU A 1 160 ? 45.238 15.514 42.580 1.00 54.84 150 LEU A C 1
ATOM 1156 O O . LEU A 1 160 ? 44.753 14.528 42.018 1.00 61.27 150 LEU A O 1
ATOM 1161 N N . LYS A 1 161 ? 44.511 16.507 43.072 1.00 53.64 151 LYS A N 1
ATOM 1162 C CA . LYS A 1 161 ? 43.093 16.324 43.307 1.00 56.86 151 LYS A CA 1
ATOM 1163 C C . LYS A 1 161 ? 42.347 16.086 42.025 1.00 53.50 151 LYS A C 1
ATOM 1164 O O . LYS A 1 161 ? 41.419 15.271 41.987 1.00 44.83 151 LYS A O 1
ATOM 1170 N N . ASN A 1 162 ? 42.742 16.814 40.986 1.00 56.01 152 ASN A N 1
ATOM 1171 C CA . ASN A 1 162 ? 42.138 16.654 39.671 1.00 53.34 152 ASN A CA 1
ATOM 1172 C C . ASN A 1 162 ? 42.434 15.282 39.102 1.00 57.44 152 ASN A C 1
ATOM 1173 O O . ASN A 1 162 ? 41.528 14.587 38.635 1.00 56.25 152 ASN A O 1
ATOM 1178 N N . TRP A 1 163 ? 43.703 14.886 39.147 1.00 54.84 153 TRP A N 1
ATOM 1179 C CA . TRP A 1 163 ? 44.048 13.526 38.761 1.00 54.57 153 TRP A CA 1
ATOM 1180 C C . TRP A 1 163 ? 43.216 12.516 39.568 1.00 59.99 153 TRP A C 1
ATOM 1181 O O . TRP A 1 163 ? 42.618 11.582 38.998 1.00 55.73 153 TRP A O 1
ATOM 1192 N N . ILE A 1 164 ? 43.170 12.714 40.893 1.00 53.30 154 ILE A N 1
ATOM 1193 C CA . ILE A 1 164 ? 42.511 11.757 41.788 1.00 53.24 154 ILE A CA 1
ATOM 1194 C C . ILE A 1 164 ? 41.015 11.658 41.509 1.00 55.26 154 ILE A C 1
ATOM 1195 O O . ILE A 1 164 ? 40.446 10.564 41.449 1.00 62.62 154 ILE A O 1
ATOM 1200 N N . ASN A 1 165 ? 40.377 12.806 41.340 1.00 53.97 155 ASN A N 1
ATOM 1201 C CA . ASN A 1 165 ? 38.934 12.837 41.114 1.00 52.21 155 ASN A CA 1
ATOM 1202 C C . ASN A 1 165 ? 38.523 12.266 39.769 1.00 55.36 155 ASN A C 1
ATOM 1203 O O . ASN A 1 165 ? 37.381 11.848 39.593 1.00 64.89 155 ASN A O 1
ATOM 1208 N N . LEU A 1 166 ? 39.476 12.218 38.839 1.00 53.48 156 LEU A N 1
ATOM 1209 C CA . LEU A 1 166 ? 39.276 11.543 37.562 1.00 53.55 156 LEU A CA 1
ATOM 1210 C C . LEU A 1 166 ? 39.283 10.030 37.725 1.00 62.43 156 LEU A C 1
ATOM 1211 O O . LEU A 1 166 ? 38.822 9.295 36.834 1.00 62.09 156 LEU A O 1
ATOM 1216 N N . HIS A 1 167 ? 39.796 9.572 38.870 1.00 61.34 157 HIS A N 1
ATOM 1217 C CA . HIS A 1 167 ? 39.900 8.139 39.152 1.00 64.71 157 HIS A CA 1
ATOM 1218 C C . HIS A 1 167 ? 39.073 7.672 40.352 1.00 65.20 157 HIS A C 1
ATOM 1219 O O . HIS A 1 167 ? 39.487 6.778 41.088 1.00 62.90 157 HIS A O 1
ATOM 1226 N N . ASP A 1 168 ? 37.905 8.277 40.527 1.00 66.28 158 ASP A N 1
ATOM 1227 C CA . ASP A 1 168 ? 36.948 7.871 41.549 1.00 59.93 158 ASP A CA 1
ATOM 1228 C C . ASP A 1 168 ? 37.349 8.401 42.908 1.00 58.97 158 ASP A C 1
ATOM 1229 O O . ASP A 1 168 ? 36.873 7.902 43.931 1.00 56.86 158 ASP A O 1
ATOM 1234 N N . GLY A 1 169 ? 38.222 9.405 42.920 1.00 56.18 159 GLY A N 1
ATOM 1235 C CA . GLY A 1 169 ? 38.680 9.967 44.173 1.00 50.15 159 GLY A CA 1
ATOM 1236 C C . GLY A 1 169 ? 39.613 9.023 44.919 1.00 52.35 159 GLY A C 1
ATOM 1237 O O . GLY A 1 169 ? 40.192 8.087 44.355 1.00 55.49 159 GLY A O 1
ATOM 1238 N N . TRP A 1 170 ? 39.756 9.269 46.213 1.00 49.46 160 TRP A N 1
ATOM 1239 C CA . TRP A 1 170 ? 40.668 8.492 47.047 1.00 38.30 160 TRP A CA 1
ATOM 1240 C C . TRP A 1 170 ? 40.332 7.019 47.026 1.00 44.68 160 TRP A C 1
ATOM 1241 O O . TRP A 1 170 ? 41.190 6.194 47.285 1.00 44.20 160 TRP A O 1
ATOM 1252 N N . SER A 1 171 ? 39.081 6.693 46.713 1.00 53.52 161 SER A N 1
ATOM 1253 C CA . SER A 1 171 ? 38.656 5.293 46.649 1.00 50.11 161 SER A CA 1
ATOM 1254 C C . SER A 1 171 ? 39.265 4.551 45.480 1.00 50.74 161 SER A C 1
ATOM 1255 O O . SER A 1 171 ? 39.161 3.340 45.417 1.00 54.31 161 SER A O 1
ATOM 1258 N N . GLY A 1 172 ? 39.872 5.280 44.546 1.00 54.91 162 GLY A N 1
ATOM 1259 C CA . GLY A 1 172 ? 40.619 4.669 43.460 1.00 54.72 162 GLY A CA 1
ATOM 1260 C C . GLY A 1 172 ? 41.540 3.591 43.998 1.00 56.20 162 GLY A C 1
ATOM 1261 O O . GLY A 1 172 ? 41.672 2.497 43.423 1.00 59.38 162 GLY A O 1
ATOM 1262 N N . LEU A 1 173 ? 42.156 3.901 45.133 1.00 42.66 163 LEU A N 1
ATOM 1263 C CA . LEU A 1 173 ? 43.107 2.999 45.770 1.00 51.70 163 LEU A CA 1
ATOM 1264 C C . LEU A 1 173 ? 42.526 1.585 45.988 1.00 51.12 163 LEU A C 1
ATOM 1265 O O . LEU A 1 173 ? 43.220 0.572 45.839 1.00 48.12 163 LEU A O 1
ATOM 1270 N N . ILE A 1 174 ? 41.252 1.525 46.346 1.00 44.70 164 ILE A N 1
ATOM 1271 C CA . ILE A 1 174 ? 40.636 0.250 46.654 1.00 53.01 164 ILE A CA 1
ATOM 1272 C C . ILE A 1 174 ? 40.775 -0.676 45.446 1.00 61.43 164 ILE A C 1
ATOM 1273 O O . ILE A 1 174 ? 41.402 -1.736 45.520 1.00 64.02 164 ILE A O 1
ATOM 1278 N N . GLU A 1 175 ? 40.228 -0.247 44.317 1.00 61.18 165 GLU A N 1
ATOM 1279 C CA . GLU A 1 175 ? 40.346 -1.008 43.083 1.00 67.61 165 GLU A CA 1
ATOM 1280 C C . GLU A 1 175 ? 41.796 -1.128 42.602 1.00 59.22 165 GLU A C 1
ATOM 1281 O O . GLU A 1 175 ? 42.224 -2.203 42.215 1.00 62.40 165 GLU A O 1
ATOM 1287 N N . PHE A 1 176 ? 42.550 -0.034 42.620 1.00 52.01 166 PHE A N 1
ATOM 1288 C CA . PHE A 1 176 ? 43.950 -0.096 42.200 1.00 50.90 166 PHE A CA 1
ATOM 1289 C C . PHE A 1 176 ? 44.639 -1.321 42.783 1.00 56.54 166 PHE A C 1
ATOM 1290 O O . PHE A 1 176 ? 45.505 -1.934 42.152 1.00 63.88 166 PHE A O 1
ATOM 1298 N N . SER A 1 177 ? 44.225 -1.682 43.988 1.00 52.30 167 SER A N 1
ATOM 1299 C CA . SER A 1 177 ? 44.901 -2.698 44.776 1.00 56.38 167 SER A CA 1
ATOM 1300 C C . SER A 1 177 ? 44.303 -4.100 44.662 1.00 56.65 167 SER A C 1
ATOM 1301 O O . SER A 1 177 ? 44.870 -5.029 45.212 1.00 60.55 167 SER A O 1
ATOM 1304 N N . GLY A 1 178 ? 43.156 -4.241 43.992 1.00 53.71 168 GLY A N 1
ATOM 1305 C CA . GLY A 1 178 ? 42.471 -5.522 43.868 1.00 53.81 168 GLY A CA 1
ATOM 1306 C C . GLY A 1 178 ? 41.577 -5.906 45.038 1.00 67.95 168 GLY A C 1
ATOM 1307 O O . GLY A 1 178 ? 40.846 -5.085 45.616 1.00 76.71 168 GLY A O 1
ATOM 1308 N N . SER B 2 7 ? 67.460 18.914 41.370 1.00 114.71 3 SER B N 1
ATOM 1309 C CA . SER B 2 7 ? 68.189 19.328 42.569 1.00 113.89 3 SER B CA 1
ATOM 1310 C C . SER B 2 7 ? 68.460 18.144 43.483 1.00 109.12 3 SER B C 1
ATOM 1311 O O . SER B 2 7 ? 68.127 17.007 43.149 1.00 106.62 3 SER B O 1
ATOM 1314 N N . THR B 2 8 ? 69.058 18.422 44.638 1.00 109.15 4 THR B N 1
ATOM 1315 C CA . THR B 2 8 ? 69.420 17.378 45.600 1.00 115.63 4 THR B CA 1
ATOM 1316 C C . THR B 2 8 ? 68.206 16.570 46.112 1.00 116.50 4 THR B C 1
ATOM 1317 O O . THR B 2 8 ? 68.182 15.334 46.053 1.00 116.43 4 THR B O 1
ATOM 1321 N N . MET B 2 9 ? 67.199 17.275 46.616 1.00 106.95 5 MET B N 1
ATOM 1322 C CA . MET B 2 9 ? 66.007 16.619 47.133 1.00 100.68 5 MET B CA 1
ATOM 1323 C C . MET B 2 9 ? 65.089 16.101 46.018 1.00 93.16 5 MET B C 1
ATOM 1324 O O . MET B 2 9 ? 64.449 15.061 46.167 1.00 91.25 5 MET B O 1
ATOM 1329 N N . GLY B 2 10 ? 65.037 16.832 44.907 1.00 85.06 6 GLY B N 1
ATOM 1330 C CA . GLY B 2 10 ? 64.359 16.375 43.712 1.00 75.31 6 GLY B CA 1
ATOM 1331 C C . GLY B 2 10 ? 64.791 14.972 43.347 1.00 75.30 6 GLY B C 1
ATOM 1332 O O . GLY B 2 10 ? 63.972 14.136 42.977 1.00 72.16 6 GLY B O 1
ATOM 1333 N N . GLN B 2 11 ? 66.088 14.706 43.464 1.00 85.77 7 GLN B N 1
ATOM 1334 C CA . GLN B 2 11 ? 66.632 13.390 43.127 1.00 93.07 7 GLN B CA 1
ATOM 1335 C C . GLN B 2 11 ? 65.914 12.320 43.913 1.00 86.03 7 GLN B C 1
ATOM 1336 O O . GLN B 2 11 ? 65.366 11.384 43.344 1.00 84.71 7 GLN B O 1
ATOM 1342 N N . VAL B 2 12 ? 65.937 12.477 45.232 1.00 79.55 8 VAL B N 1
ATOM 1343 C CA . VAL B 2 12 ? 65.188 11.635 46.157 1.00 74.34 8 VAL B CA 1
ATOM 1344 C C . VAL B 2 12 ? 63.785 11.262 45.646 1.00 74.36 8 VAL B C 1
ATOM 1345 O O . VAL B 2 12 ? 63.417 10.080 45.628 1.00 71.06 8 VAL B O 1
ATOM 1349 N N . GLY B 2 13 ? 63.014 12.271 45.234 1.00 68.12 9 GLY B N 1
ATOM 1350 C CA . GLY B 2 13 ? 61.668 12.054 44.728 1.00 73.77 9 GLY B CA 1
ATOM 1351 C C . GLY B 2 13 ? 61.556 11.058 43.577 1.00 76.59 9 GLY B C 1
ATOM 1352 O O . GLY B 2 13 ? 60.535 10.363 43.419 1.00 70.78 9 GLY B O 1
ATOM 1353 N N . ARG B 2 14 ? 62.598 10.982 42.754 1.00 69.16 10 ARG B N 1
ATOM 1354 C CA . ARG B 2 14 ? 62.554 10.084 41.605 1.00 66.72 10 ARG B CA 1
ATOM 1355 C C . ARG B 2 14 ? 63.000 8.668 41.974 1.00 72.41 10 ARG B C 1
ATOM 1356 O O . ARG B 2 14 ? 62.535 7.692 41.364 1.00 74.21 10 ARG B O 1
ATOM 1364 N N . GLN B 2 15 ? 63.882 8.551 42.977 1.00 66.00 11 GLN B N 1
ATOM 1365 C CA . GLN B 2 15 ? 64.193 7.233 43.552 1.00 74.60 11 GLN B CA 1
ATOM 1366 C C . GLN B 2 15 ? 62.916 6.621 44.110 1.00 79.66 11 GLN B C 1
ATOM 1367 O O . GLN B 2 15 ? 62.621 5.444 43.890 1.00 84.91 11 GLN B O 1
ATOM 1373 N N . LEU B 2 16 ? 62.168 7.444 44.842 1.00 77.42 12 LEU B N 1
ATOM 1374 C CA . LEU B 2 16 ? 60.860 7.076 45.351 1.00 71.03 12 LEU B CA 1
ATOM 1375 C C . LEU B 2 16 ? 59.941 6.779 44.172 1.00 70.01 12 LEU B C 1
ATOM 1376 O O . LEU B 2 16 ? 59.172 5.817 44.196 1.00 73.16 12 LEU B O 1
ATOM 1381 N N . ALA B 2 17 ? 60.046 7.594 43.126 1.00 65.85 13 ALA B N 1
ATOM 1382 C CA . ALA B 2 17 ? 59.211 7.407 41.941 1.00 66.09 13 ALA B CA 1
ATOM 1383 C C . ALA B 2 17 ? 59.408 6.069 41.256 1.00 66.27 13 ALA B C 1
ATOM 1384 O O . ALA B 2 17 ? 58.450 5.51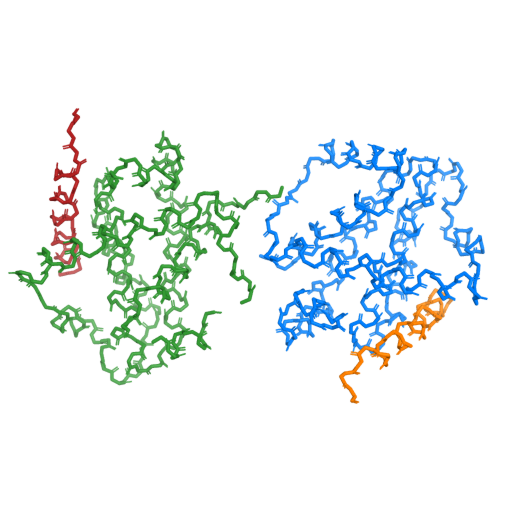9 40.724 1.00 72.12 13 ALA B O 1
ATOM 1386 N N . ILE B 2 18 ? 60.617 5.519 41.256 1.00 58.86 14 ILE B N 1
ATOM 1387 C CA . ILE B 2 18 ? 60.762 4.245 40.540 1.00 67.76 14 ILE B CA 1
ATOM 1388 C C . ILE B 2 18 ? 60.003 3.131 41.240 1.00 66.14 14 ILE B C 1
ATOM 1389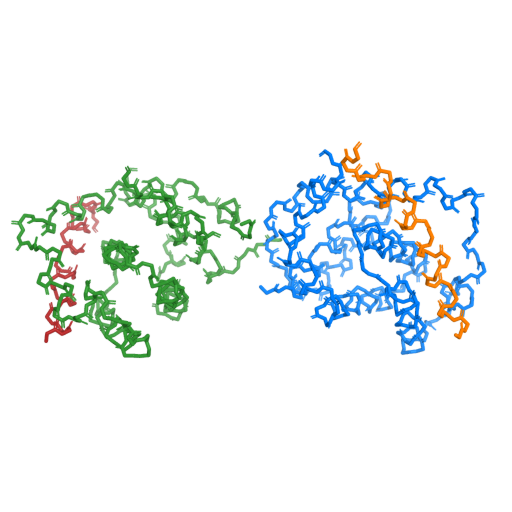 O O . ILE B 2 18 ? 59.288 2.360 40.591 1.00 74.52 14 ILE B O 1
ATOM 1394 N N . ILE B 2 19 ? 60.141 3.061 42.562 1.00 62.10 15 ILE B N 1
ATOM 1395 C CA . ILE B 2 19 ? 59.383 2.089 43.351 1.00 64.75 15 ILE B CA 1
ATOM 1396 C C . ILE B 2 19 ? 57.891 2.259 43.085 1.00 62.98 15 ILE B C 1
ATOM 1397 O O . ILE B 2 19 ? 57.158 1.273 42.952 1.00 64.69 15 ILE B O 1
ATOM 1402 N N . GLY B 2 20 ? 57.457 3.521 42.997 1.00 61.47 16 GLY B N 1
ATOM 1403 C CA . GLY B 2 20 ? 56.070 3.853 42.706 1.00 59.62 16 GLY B CA 1
ATOM 1404 C C . GLY B 2 20 ? 55.601 3.273 41.385 1.00 65.15 16 GLY B C 1
ATOM 1405 O O . GLY B 2 20 ? 54.521 2.675 41.285 1.00 61.29 16 GLY B O 1
ATOM 1406 N N . ASP B 2 21 ? 56.440 3.432 40.366 1.00 69.53 17 ASP B N 1
ATOM 1407 C CA . ASP B 2 21 ? 56.122 2.936 39.040 1.00 68.49 17 ASP B CA 1
ATOM 1408 C C . ASP B 2 21 ? 56.143 1.407 38.964 1.00 72.06 17 ASP B C 1
ATOM 1409 O O . ASP B 2 21 ? 55.365 0.817 38.209 1.00 72.47 17 ASP B O 1
ATOM 1414 N N . ASP B 2 22 ? 57.010 0.766 39.754 1.00 58.50 18 ASP B N 1
ATOM 1415 C CA . ASP B 2 22 ? 56.988 -0.698 39.856 1.00 57.89 18 ASP B CA 1
ATOM 1416 C C . ASP B 2 22 ? 55.666 -1.182 40.449 1.00 62.30 18 ASP B C 1
ATOM 1417 O O . ASP B 2 22 ? 55.061 -2.146 39.962 1.00 65.42 18 ASP B O 1
ATOM 1422 N N . ILE B 2 23 ? 55.217 -0.501 41.504 1.00 59.66 19 ILE B N 1
ATOM 1423 C CA . ILE B 2 23 ? 53.949 -0.828 42.137 1.00 62.65 19 ILE B CA 1
ATOM 1424 C C . ILE B 2 23 ? 52.844 -0.613 41.112 1.00 63.03 19 ILE B C 1
ATOM 1425 O O . ILE B 2 23 ? 51.988 -1.472 40.883 1.00 66.94 19 ILE B O 1
ATOM 1430 N N . ASN B 2 24 ? 52.903 0.535 40.463 1.00 59.51 20 ASN B N 1
ATOM 1431 C CA . ASN B 2 24 ? 51.891 0.903 39.493 1.00 63.82 20 ASN B CA 1
ATOM 1432 C C . ASN B 2 24 ? 51.744 -0.123 38.363 1.00 64.23 20 ASN B C 1
ATOM 1433 O O . ASN B 2 24 ? 50.635 -0.535 38.018 1.00 60.63 20 ASN B O 1
ATOM 1438 N N . ARG B 2 25 ? 52.873 -0.548 37.805 1.00 65.33 21 ARG B N 1
ATOM 1439 C CA . ARG B 2 25 ? 52.884 -1.573 36.764 1.00 70.17 21 ARG B CA 1
ATOM 1440 C C . ARG B 2 25 ? 52.245 -2.885 37.225 1.00 69.25 21 ARG B C 1
ATOM 1441 O O . ARG B 2 25 ? 51.423 -3.469 36.519 1.00 72.76 21 ARG B O 1
ATOM 1449 N N . ARG B 2 26 ? 52.627 -3.347 38.406 1.00 60.62 22 ARG B N 1
ATOM 1450 C CA . ARG B 2 26 ? 52.164 -4.631 38.886 1.00 66.60 22 ARG B CA 1
ATOM 1451 C C . ARG B 2 26 ? 50.652 -4.648 39.039 1.00 70.72 22 ARG B C 1
ATOM 1452 O O . ARG B 2 26 ? 49.997 -5.660 38.795 1.00 77.79 22 ARG B O 1
ATOM 1460 N N . TYR B 2 27 ? 50.096 -3.510 39.433 1.00 67.59 23 TYR B N 1
ATOM 1461 C CA . TYR B 2 27 ? 48.689 -3.462 39.785 1.00 62.40 23 TYR B CA 1
ATOM 1462 C C . TYR B 2 27 ? 47.794 -3.117 38.609 1.00 70.00 23 TYR B C 1
ATOM 1463 O O . TYR B 2 27 ? 46.570 -3.061 38.743 1.00 71.43 23 TYR B O 1
ATOM 1472 N N . ASP B 2 28 ? 48.403 -2.905 37.451 1.00 81.58 24 ASP B N 1
ATOM 1473 C CA . ASP B 2 28 ? 47.633 -2.707 36.232 1.00 92.52 24 ASP B CA 1
ATOM 1474 C C . ASP B 2 28 ? 46.877 -3.993 35.862 1.00 104.51 24 ASP B C 1
ATOM 1475 O O . ASP B 2 28 ? 47.469 -5.077 35.836 1.00 104.06 24 ASP B O 1
ATOM 1480 N N . SER B 2 29 ? 45.572 -3.860 35.595 1.00 111.36 25 SER B N 1
ATOM 1481 C CA . SER B 2 29 ? 44.689 -4.994 35.277 1.00 110.44 25 SER B CA 1
ATOM 1482 C C . SER B 2 29 ? 45.227 -5.897 34.173 1.00 114.12 25 SER B C 1
ATOM 1483 O O . SER B 2 29 ? 44.755 -7.027 34.006 1.00 108.59 25 SER B O 1
ATOM 1486 N N . GLU B 2 30 ? 46.206 -5.379 33.428 1.00 118.94 26 GLU B N 1
ATOM 1487 C CA . GLU B 2 30 ? 46.871 -6.091 32.336 1.00 120.03 26 GLU B CA 1
ATOM 1488 C C . GLU B 2 30 ? 46.140 -7.361 31.921 1.00 129.70 26 GLU B C 1
ATOM 1489 O O . GLU B 2 30 ? 46.728 -8.442 31.896 1.00 134.93 26 GLU B O 1
ATOM 1495 N N . ASN C 1 13 ? 36.529 11.159 63.638 1.00 102.79 3 ASN X N 1
ATOM 1496 C CA . ASN C 1 13 ? 36.191 11.166 62.213 1.00 105.96 3 ASN X CA 1
ATOM 1497 C C . ASN C 1 13 ? 34.694 11.359 61.965 1.00 107.86 3 ASN X C 1
ATOM 1498 O O . ASN C 1 13 ? 34.075 10.654 61.156 1.00 108.85 3 ASN X O 1
ATOM 1503 N N . THR C 1 14 ? 34.121 12.325 62.671 1.00 106.91 4 THR X N 1
ATOM 1504 C CA . THR C 1 14 ? 32.702 12.626 62.563 1.00 101.17 4 THR X CA 1
ATOM 1505 C C . THR C 1 14 ? 32.477 13.670 61.475 1.00 85.16 4 THR X C 1
ATOM 1506 O O . THR C 1 14 ? 33.287 14.590 61.313 1.00 85.77 4 THR X O 1
ATOM 1510 N N . ALA C 1 15 ? 31.389 13.518 60.723 1.00 68.52 5 ALA X N 1
ATOM 1511 C CA . ALA C 1 15 ? 31.026 14.493 59.700 1.00 64.69 5 ALA X CA 1
ATOM 1512 C C . ALA C 1 15 ? 30.157 15.617 60.300 1.00 67.18 5 ALA X C 1
ATOM 1513 O O . ALA C 1 15 ? 29.360 15.383 61.207 1.00 60.88 5 ALA X O 1
ATOM 1515 N N . ASP C 1 16 ? 30.328 16.835 59.791 1.00 65.92 6 ASP X N 1
ATOM 1516 C CA . ASP C 1 16 ? 29.548 17.997 60.234 1.00 67.86 6 ASP X CA 1
ATOM 1517 C C . ASP C 1 16 ? 28.068 17.931 59.773 1.00 64.55 6 ASP X C 1
ATOM 1518 O O . ASP C 1 16 ? 27.710 17.137 58.884 1.00 59.24 6 ASP X O 1
ATOM 1523 N N . PHE C 1 17 ? 27.218 18.772 60.365 1.00 53.31 7 PHE X N 1
ATOM 1524 C CA . PHE C 1 17 ? 25.785 18.746 60.057 1.00 49.38 7 PHE X CA 1
ATOM 1525 C C . PHE C 1 17 ? 25.470 18.853 58.553 1.00 52.73 7 PHE X C 1
ATOM 1526 O O . PHE C 1 17 ? 24.611 18.133 58.017 1.00 51.82 7 PHE X O 1
ATOM 1534 N N . ARG C 1 18 ? 26.162 19.758 57.873 1.00 49.49 8 ARG X N 1
ATOM 1535 C CA . ARG C 1 18 ? 25.832 20.046 56.489 1.00 54.87 8 ARG X CA 1
ATOM 1536 C C . ARG C 1 18 ? 26.138 18.862 55.593 1.00 56.00 8 ARG X C 1
ATOM 1537 O O . ARG C 1 18 ? 25.407 18.568 54.647 1.00 57.43 8 ARG X O 1
ATOM 1545 N N . LEU C 1 19 ? 27.247 18.200 55.894 1.00 52.56 9 LEU X N 1
ATOM 1546 C CA . LEU C 1 19 ? 27.704 17.050 55.132 1.00 50.12 9 LEU X CA 1
ATOM 1547 C C . LEU C 1 19 ? 26.736 15.874 55.319 1.00 50.30 9 LEU X C 1
ATOM 1548 O O . LEU C 1 19 ? 26.366 15.204 54.355 1.00 48.53 9 LEU X O 1
ATOM 1553 N N . GLN C 1 20 ? 26.326 15.652 56.562 1.00 42.79 10 GLN X N 1
ATOM 1554 C CA . GLN C 1 20 ? 25.325 14.669 56.879 1.00 47.89 10 GLN X CA 1
ATOM 1555 C C . GLN C 1 20 ? 24.070 14.983 56.096 1.00 48.87 10 GLN X C 1
ATOM 1556 O O . GLN C 1 20 ? 23.526 14.121 55.396 1.00 50.27 10 GLN X O 1
ATOM 1562 N N . THR C 1 21 ? 23.621 16.231 56.172 1.00 49.24 11 THR X N 1
ATOM 1563 C CA . THR C 1 21 ? 22.422 16.622 55.433 1.00 47.32 11 THR X CA 1
ATOM 1564 C C . THR C 1 21 ? 22.628 16.299 53.981 1.00 42.39 11 THR X C 1
ATOM 1565 O O . THR C 1 21 ? 21.773 15.711 53.328 1.00 51.62 11 THR X O 1
ATOM 1569 N N . SER C 1 22 ? 23.784 16.673 53.474 1.00 45.21 12 SER X N 1
ATOM 1570 C CA . SER C 1 22 ? 24.127 16.387 52.080 1.00 51.71 12 SER X CA 1
ATOM 1571 C C . SER C 1 22 ? 24.049 14.899 51.674 1.00 55.16 12 SER X C 1
ATOM 1572 O O . SER C 1 22 ? 23.443 14.562 50.644 1.00 58.76 12 SER X O 1
ATOM 1575 N N . THR C 1 23 ? 24.676 14.029 52.474 1.00 41.63 13 THR X N 1
ATOM 1576 C CA . THR C 1 23 ? 24.659 12.585 52.242 1.00 41.92 13 THR X CA 1
ATOM 1577 C C . THR C 1 23 ? 23.228 12.067 52.300 1.00 50.60 13 THR X C 1
ATOM 1578 O O . THR C 1 23 ? 22.811 11.266 51.463 1.00 51.05 13 THR X O 1
ATOM 1582 N N . LEU C 1 24 ? 22.470 12.515 53.303 1.00 49.38 14 LEU X N 1
ATOM 1583 C CA . LEU C 1 24 ? 21.089 12.059 53.440 1.00 49.32 14 LEU X CA 1
ATOM 1584 C C . LEU C 1 24 ? 20.303 12.421 52.192 1.00 52.79 14 LEU X C 1
ATOM 1585 O O . LEU C 1 24 ? 19.541 11.622 51.692 1.00 54.81 14 LEU X O 1
ATOM 1590 N N . CYS C 1 25 ? 20.494 13.627 51.678 1.00 59.10 15 CYS X N 1
ATOM 1591 C CA . CYS C 1 25 ? 19.765 14.024 50.479 1.00 54.15 15 CYS X CA 1
ATOM 1592 C C . CYS C 1 25 ? 20.048 13.067 49.347 1.00 54.09 15 CYS X C 1
ATOM 1593 O O . CYS C 1 25 ? 19.124 12.532 48.744 1.00 61.72 15 CYS X O 1
ATOM 1596 N N . HIS C 1 26 ? 21.329 12.869 49.054 1.00 48.70 16 HIS X N 1
ATOM 1597 C CA . HIS C 1 26 ? 21.732 11.970 47.971 1.00 56.70 16 HIS X CA 1
ATOM 1598 C C . HIS C 1 26 ? 21.116 10.586 48.118 1.00 56.90 16 HIS X C 1
ATOM 1599 O O . HIS C 1 26 ? 20.375 10.123 47.240 1.00 60.43 16 HIS X O 1
ATOM 1606 N N . SER C 1 27 ? 21.420 9.935 49.235 1.00 49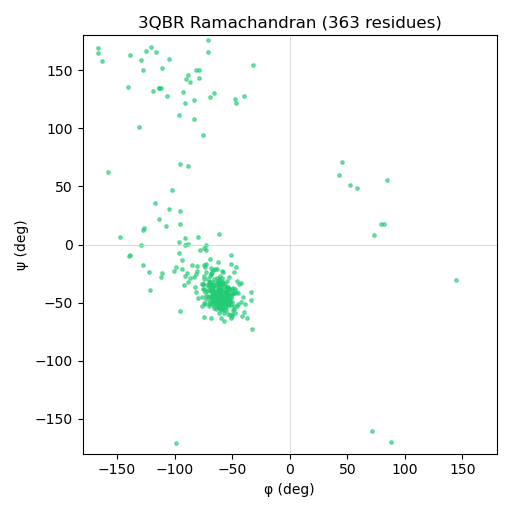.66 17 SER X N 1
ATOM 1607 C CA . SER C 1 27 ? 20.921 8.589 49.486 1.00 52.84 17 SER X CA 1
ATOM 1608 C C . SER C 1 27 ? 19.416 8.494 49.274 1.00 56.44 17 SER X C 1
ATOM 1609 O O . SER C 1 27 ? 18.933 7.595 48.582 1.00 65.11 17 SER X O 1
ATOM 1612 N N . PHE C 1 28 ? 18.687 9.424 49.886 1.00 46.50 18 PHE X N 1
ATOM 1613 C CA . PHE C 1 28 ? 17.233 9.440 49.853 1.00 52.39 18 PHE X CA 1
ATOM 1614 C C . PHE C 1 28 ? 16.712 9.602 48.435 1.00 61.39 18 PHE X C 1
ATOM 1615 O O . PHE C 1 28 ? 15.841 8.851 48.003 1.00 74.14 18 PHE X O 1
ATOM 1623 N N . LEU C 1 29 ? 17.243 10.576 47.711 1.00 56.29 19 LEU X N 1
ATOM 1624 C CA . LEU C 1 29 ? 16.794 10.809 46.351 1.00 56.21 19 LEU X CA 1
ATOM 1625 C C . LEU C 1 29 ? 17.021 9.581 45.478 1.00 67.55 19 LEU X C 1
ATOM 1626 O O . LEU C 1 29 ? 16.173 9.216 44.668 1.00 73.29 19 LEU X O 1
ATOM 1631 N N . LEU C 1 30 ? 18.172 8.942 45.634 1.00 67.22 20 LEU X N 1
ATOM 1632 C CA . LEU C 1 30 ? 18.466 7.787 44.811 1.00 70.35 20 LEU X CA 1
ATOM 1633 C C . LEU C 1 30 ? 17.530 6.668 45.200 1.00 74.66 20 LEU X C 1
ATOM 1634 O O . LEU C 1 30 ? 17.016 5.946 44.355 1.00 84.99 20 LEU X O 1
ATOM 1639 N N . ALA C 1 31 ? 17.284 6.541 46.489 1.00 73.78 21 ALA X N 1
ATOM 1640 C CA . ALA C 1 31 ? 16.506 5.420 46.971 1.00 71.59 21 ALA X CA 1
ATOM 1641 C C . ALA C 1 31 ? 15.023 5.570 46.658 1.00 79.08 21 ALA X C 1
ATOM 1642 O O . ALA C 1 31 ? 14.280 4.593 46.690 1.00 84.36 21 ALA X O 1
ATOM 1644 N N . SER C 1 32 ? 14.587 6.784 46.342 1.00 79.76 22 SER X N 1
ATOM 1645 C CA . SER C 1 32 ? 13.167 7.000 46.071 1.00 88.77 22 SER X CA 1
ATOM 1646 C C . SER C 1 32 ? 12.815 6.936 44.580 1.00 99.81 22 SER X C 1
ATOM 1647 O O . SER C 1 32 ? 11.745 7.383 44.164 1.00 106.43 22 SER X O 1
ATOM 1650 N N . ALA C 1 33 ? 13.699 6.362 43.775 1.00 105.34 23 ALA X N 1
ATOM 1651 C CA . ALA C 1 33 ? 13.426 6.252 42.346 1.00 110.71 23 ALA X CA 1
ATOM 1652 C C . ALA C 1 33 ? 12.628 4.995 41.982 1.00 116.22 23 ALA X C 1
ATOM 1653 O O . ALA C 1 33 ? 12.857 3.908 42.529 1.00 112.74 23 ALA X O 1
ATOM 1655 N N . ASN C 1 34 ? 11.691 5.169 41.051 1.00 127.03 24 ASN X N 1
ATOM 1656 C CA . ASN C 1 34 ? 10.846 4.081 40.564 1.00 141.15 24 ASN X CA 1
ATOM 1657 C C . ASN C 1 34 ? 11.626 2.825 40.164 1.00 145.01 24 ASN X C 1
ATOM 1658 O O . ASN C 1 34 ? 11.256 2.116 39.221 1.00 145.41 24 ASN X O 1
ATOM 1663 N N . THR C 1 38 ? 16.086 5.961 37.951 1.00 97.41 28 THR X N 1
ATOM 1664 C CA . THR C 1 38 ? 17.302 5.897 38.763 1.00 112.36 28 THR X CA 1
ATOM 1665 C C . THR C 1 38 ? 18.563 5.901 37.914 1.00 123.96 28 THR X C 1
ATOM 1666 O O . THR C 1 38 ? 19.617 6.371 38.356 1.00 126.38 28 THR X O 1
ATOM 1670 N N . ASP C 1 39 ? 18.461 5.339 36.712 1.00 126.83 29 ASP X N 1
ATOM 1671 C CA . ASP C 1 39 ? 19.603 5.235 35.812 1.00 122.94 29 ASP X CA 1
ATOM 1672 C C . ASP C 1 39 ? 20.276 6.576 35.694 1.00 113.93 29 ASP X C 1
ATOM 1673 O O . ASP C 1 39 ? 21.445 6.740 36.049 1.00 106.21 29 ASP X O 1
ATOM 1678 N N . TYR C 1 40 ? 19.512 7.534 35.184 1.00 111.34 30 TYR X N 1
ATOM 1679 C CA . TYR C 1 40 ? 20.002 8.883 35.032 1.00 107.04 30 TYR X CA 1
ATOM 1680 C C . TYR C 1 40 ? 20.602 9.367 36.340 1.00 108.32 30 TYR X C 1
ATOM 1681 O O . TYR C 1 40 ? 21.798 9.655 36.427 1.00 112.67 30 TYR X O 1
ATOM 1690 N N . LEU C 1 41 ? 19.751 9.453 37.358 1.00 101.52 31 LEU X N 1
ATOM 1691 C CA . LEU C 1 41 ? 20.140 10.027 38.633 1.00 91.51 31 LEU X CA 1
ATOM 1692 C C . LEU C 1 41 ? 21.359 9.332 39.197 1.00 88.36 31 LEU X C 1
ATOM 1693 O O . LEU C 1 41 ? 22.286 9.998 39.662 1.00 86.82 31 LEU X O 1
ATOM 1698 N N . THR C 1 42 ? 21.355 8.000 39.156 1.00 88.32 32 THR X N 1
ATOM 1699 C CA . THR C 1 42 ? 22.493 7.215 39.633 1.00 89.13 32 THR X CA 1
ATOM 1700 C C . THR C 1 42 ? 23.791 7.632 38.925 1.00 90.66 32 THR X C 1
ATOM 1701 O O . THR C 1 42 ? 24.849 7.743 39.550 1.00 94.25 32 THR X O 1
ATOM 1705 N N . ASP C 1 43 ? 23.690 7.882 37.622 1.00 88.53 33 ASP X N 1
ATOM 1706 C CA . ASP C 1 43 ? 24.826 8.323 36.813 1.00 88.59 33 ASP X CA 1
ATOM 1707 C C . ASP C 1 43 ? 25.189 9.768 37.123 1.00 90.33 33 ASP X C 1
ATOM 1708 O O . ASP C 1 43 ? 26.135 10.316 36.549 1.00 88.22 33 ASP X O 1
ATOM 1713 N N . LEU C 1 44 ? 24.427 10.369 38.037 1.00 91.75 34 LEU X N 1
ATOM 1714 C CA . LEU C 1 44 ? 24.584 11.773 38.407 1.00 86.59 34 LEU X CA 1
ATOM 1715 C C . LEU C 1 44 ? 25.104 11.978 39.839 1.00 89.61 34 LEU X C 1
ATOM 1716 O O . LEU C 1 44 ? 25.773 12.965 40.123 1.00 89.51 34 LEU X O 1
ATOM 1721 N N . LEU C 1 45 ? 24.820 11.042 40.737 1.00 97.93 35 LEU X N 1
ATOM 1722 C CA . LEU C 1 45 ? 25.230 11.186 42.137 1.00 99.21 35 LEU X CA 1
ATOM 1723 C C . LEU C 1 45 ? 26.310 10.176 42.569 1.00 102.68 35 LEU X C 1
ATOM 1724 O O . LEU C 1 45 ? 27.518 10.457 42.502 1.00 102.07 35 LEU X O 1
ATOM 1729 N N . THR C 1 48 ? 30.492 8.121 44.616 1.00 76.74 38 THR X N 1
ATOM 1730 C CA . THR C 1 48 ? 31.596 7.424 45.288 1.00 84.42 38 THR X CA 1
ATOM 1731 C C . THR C 1 48 ? 31.967 8.101 46.587 1.00 88.25 38 THR X C 1
ATOM 1732 O O . THR C 1 48 ? 32.367 7.443 47.549 1.00 87.54 38 THR X O 1
ATOM 1736 N N . ASN C 1 49 ? 31.859 9.429 46.586 1.00 87.48 39 ASN X N 1
ATOM 1737 C CA . ASN C 1 49 ? 32.047 10.243 47.779 1.00 87.19 39 ASN X CA 1
ATOM 1738 C C . ASN C 1 49 ? 30.796 10.236 48.649 1.00 83.79 39 ASN X C 1
ATOM 1739 O O . ASN C 1 49 ? 30.698 10.962 49.634 1.00 81.55 39 ASN X O 1
ATOM 1744 N N . ILE C 1 50 ? 29.833 9.413 48.266 1.00 82.41 40 ILE X N 1
ATOM 1745 C CA . ILE C 1 50 ? 28.642 9.225 49.064 1.00 80.19 40 ILE X CA 1
ATOM 1746 C C . ILE C 1 50 ? 28.808 7.988 49.940 1.00 75.51 40 ILE X C 1
ATOM 1747 O O . ILE C 1 50 ? 28.856 6.861 49.446 1.00 83.71 40 ILE X O 1
ATOM 1752 N N . ASP C 1 51 ? 28.919 8.203 51.244 1.00 66.23 41 ASP X N 1
ATOM 1753 C CA . ASP C 1 51 ? 28.931 7.090 52.181 1.00 67.87 41 ASP X CA 1
ATOM 1754 C C . ASP C 1 51 ? 27.944 7.313 53.334 1.00 66.60 41 ASP X C 1
ATOM 1755 O O . ASP C 1 51 ? 28.222 8.048 54.288 1.00 62.46 41 ASP X O 1
ATOM 1760 N N . LEU C 1 52 ? 26.794 6.657 53.236 1.00 60.50 42 LEU X N 1
ATOM 1761 C CA . LEU C 1 52 ? 25.730 6.812 54.212 1.00 58.31 42 LEU X CA 1
ATOM 1762 C C . LEU C 1 52 ? 26.151 6.359 55.598 1.00 56.39 42 LEU X C 1
ATOM 1763 O O . LEU C 1 52 ? 25.486 6.669 56.584 1.00 57.77 42 LEU X O 1
ATOM 1768 N N . THR C 1 53 ? 27.250 5.631 55.697 1.00 47.82 43 THR X N 1
ATOM 1769 C CA . THR C 1 53 ? 27.728 5.249 57.028 1.00 57.18 43 THR X CA 1
ATOM 1770 C C . THR C 1 53 ? 28.427 6.427 57.687 1.00 63.22 43 THR X C 1
ATOM 1771 O O . THR C 1 53 ? 28.834 6.348 58.845 1.00 66.49 43 THR X O 1
ATOM 1775 N N . CYS C 1 54 ? 28.566 7.520 56.939 1.00 61.46 44 CYS X N 1
ATOM 1776 C CA . CYS C 1 54 ? 29.080 8.769 57.508 1.00 62.68 44 CYS X CA 1
ATOM 1777 C C . CYS C 1 54 ? 28.040 9.464 58.395 1.00 64.77 44 CYS X C 1
ATOM 1778 O O . CYS C 1 54 ? 28.395 10.191 59.323 1.00 68.60 44 CYS X O 1
ATOM 1781 N N . VAL C 1 55 ? 26.761 9.230 58.106 1.00 59.59 45 VAL X N 1
ATOM 1782 C CA . VAL C 1 55 ? 25.687 9.740 58.947 1.00 52.67 45 VAL X CA 1
ATOM 1783 C C . VAL C 1 55 ? 25.347 8.695 60.007 1.00 57.14 45 VAL X C 1
ATOM 1784 O O . VAL C 1 55 ? 24.990 7.574 59.663 1.00 63.86 45 VAL X O 1
ATOM 1788 N N . PRO C 1 56 ? 25.453 9.061 61.293 1.00 56.90 46 PRO X N 1
ATOM 1789 C CA . PRO C 1 56 ? 25.309 8.139 62.415 1.00 62.27 46 PRO X CA 1
ATOM 1790 C C . PRO C 1 56 ? 24.323 6.988 62.204 1.00 80.06 46 PRO X C 1
ATOM 1791 O O . PRO C 1 56 ? 24.786 5.850 62.067 1.00 103.59 46 PRO X O 1
ATOM 1795 N N . ASN C 1 57 ? 23.020 7.246 62.200 1.00 61.18 47 ASN X N 1
ATOM 1796 C CA . ASN C 1 57 ? 22.045 6.182 61.946 1.00 55.43 47 ASN X CA 1
ATOM 1797 C C . ASN C 1 57 ? 21.530 6.285 60.521 1.00 61.01 47 ASN X C 1
ATOM 1798 O O . ASN C 1 57 ? 20.332 6.214 60.262 1.00 59.43 47 ASN X O 1
ATOM 1803 N N . GLY C 1 58 ? 22.469 6.457 59.600 1.00 61.09 48 GLY X N 1
ATOM 1804 C CA . GLY C 1 58 ? 22.176 6.715 58.208 1.00 56.69 48 GLY X CA 1
ATOM 1805 C C . GLY C 1 58 ? 21.042 5.919 57.606 1.00 59.64 48 GLY X C 1
ATOM 1806 O O . GLY C 1 58 ? 20.064 6.505 57.161 1.00 59.47 48 GLY X O 1
ATOM 1807 N N . GLN C 1 59 ? 21.162 4.594 57.569 1.00 57.87 49 GLN X N 1
ATOM 1808 C CA . GLN C 1 59 ? 20.208 3.785 56.800 1.00 50.47 49 GLN X CA 1
ATOM 1809 C C . GLN C 1 59 ? 18.818 3.840 57.439 1.00 56.18 49 GLN X C 1
ATOM 1810 O O . GLN C 1 59 ? 17.797 3.956 56.740 1.00 60.43 49 GLN X O 1
ATOM 1816 N N . GLU C 1 60 ? 18.798 3.789 58.770 1.00 45.09 50 GLU X N 1
ATOM 1817 C CA . GLU C 1 60 ? 17.551 3.849 59.550 1.00 48.95 50 GLU X CA 1
ATOM 1818 C C . GLU C 1 60 ? 16.815 5.197 59.391 1.00 48.88 50 GLU X C 1
ATOM 1819 O O . GLU C 1 60 ? 15.601 5.232 59.167 1.00 52.70 50 GLU X O 1
ATOM 1825 N N . ILE C 1 61 ? 17.564 6.297 59.473 1.00 50.17 51 ILE X N 1
ATOM 1826 C CA . ILE C 1 61 ? 17.027 7.598 59.117 1.00 45.95 51 ILE X CA 1
ATOM 1827 C C . ILE C 1 61 ? 16.456 7.514 57.724 1.00 47.20 51 ILE X C 1
ATOM 1828 O O . ILE C 1 61 ? 15.361 8.024 57.479 1.00 52.34 51 ILE X O 1
ATOM 1833 N N . ILE C 1 62 ? 17.185 6.888 56.798 1.00 46.02 52 ILE X N 1
ATOM 1834 C CA . ILE C 1 62 ? 16.697 6.828 55.410 1.00 52.44 52 ILE X CA 1
ATOM 1835 C C . ILE C 1 62 ? 15.453 5.926 55.262 1.00 56.50 52 ILE X C 1
ATOM 1836 O O . ILE C 1 62 ? 14.587 6.213 54.446 1.00 60.59 52 ILE X O 1
ATOM 1841 N N . HIS C 1 63 ? 15.341 4.873 56.072 1.00 53.14 53 HIS X N 1
ATOM 1842 C CA . HIS C 1 63 ? 14.110 4.079 56.074 1.00 64.77 53 HIS X CA 1
ATOM 1843 C C . HIS C 1 63 ? 12.928 4.941 56.526 1.00 64.47 53 HIS X C 1
ATOM 1844 O O . HIS C 1 63 ? 11.901 5.037 55.828 1.00 56.28 53 HIS X O 1
ATOM 1851 N N . SER C 1 64 ? 13.088 5.558 57.699 1.00 60.19 54 SER X N 1
ATOM 1852 C CA . SER C 1 64 ? 12.099 6.480 58.255 1.00 54.65 54 SER X CA 1
ATOM 1853 C C . SER C 1 64 ? 11.672 7.507 57.211 1.00 53.75 54 SER X C 1
ATOM 1854 O O . SER C 1 64 ? 10.497 7.643 56.915 1.00 60.12 54 SER X O 1
ATOM 1857 N N . LEU C 1 65 ? 12.629 8.227 56.645 1.00 59.16 55 LEU X N 1
ATOM 1858 C CA . LEU C 1 65 ? 12.302 9.236 55.654 1.00 63.09 55 LEU X CA 1
ATOM 1859 C C . LEU C 1 65 ? 11.456 8.630 54.543 1.00 68.53 55 LEU X C 1
ATOM 1860 O O . LEU C 1 65 ? 10.532 9.261 54.038 1.00 75.58 55 LEU X O 1
ATOM 1865 N N . LEU C 1 66 ? 11.772 7.396 54.171 1.00 60.47 56 LEU X N 1
ATOM 1866 C CA . LEU C 1 66 ? 11.117 6.764 53.036 1.00 61.37 56 LEU X CA 1
ATOM 1867 C C . LEU C 1 66 ? 9.623 6.570 53.282 1.00 61.81 56 LEU X C 1
ATOM 1868 O O . LEU C 1 66 ? 8.821 6.860 52.391 1.00 56.44 56 LEU X O 1
ATOM 1873 N N . GLN C 1 67 ? 9.252 6.085 54.473 1.00 57.03 57 GLN X N 1
ATOM 1874 C CA . GLN C 1 67 ? 7.839 5.993 54.854 1.00 65.10 57 GLN X CA 1
ATOM 1875 C C . GLN C 1 67 ? 7.174 7.366 54.835 1.00 66.64 57 GLN X C 1
ATOM 1876 O O . GLN C 1 67 ? 6.241 7.611 54.062 1.00 65.05 57 GLN X O 1
ATOM 1882 N N . LEU C 1 68 ? 7.660 8.249 55.709 1.00 60.05 58 LEU X N 1
ATOM 1883 C CA . LEU C 1 68 ? 7.088 9.575 55.904 1.00 55.01 58 LEU X CA 1
ATOM 1884 C C . LEU C 1 68 ? 6.866 10.333 54.597 1.00 58.02 58 LEU X C 1
ATOM 1885 O O . LEU C 1 68 ? 5.840 10.977 54.434 1.00 58.82 58 LEU X O 1
ATOM 1890 N N . VAL C 1 69 ? 7.813 10.256 53.662 1.00 54.03 59 VAL X N 1
ATOM 1891 C CA . VAL C 1 69 ? 7.646 10.913 52.365 1.00 56.99 59 VAL X CA 1
ATOM 1892 C C . VAL C 1 69 ? 6.568 10.241 51.517 1.00 58.46 59 VAL X C 1
ATOM 1893 O O . VAL C 1 69 ? 5.870 10.896 50.752 1.00 64.36 59 VAL X O 1
ATOM 1897 N N . GLY C 1 70 ? 6.423 8.928 51.660 1.00 62.27 60 GLY X N 1
ATOM 1898 C CA . GLY C 1 70 ? 5.310 8.228 51.038 1.00 70.00 60 GLY X CA 1
ATOM 1899 C C . GLY C 1 70 ? 3.972 8.718 51.570 1.00 69.25 60 GLY X C 1
ATOM 1900 O O . GLY C 1 70 ? 3.071 9.066 50.814 1.00 68.50 60 GLY X O 1
ATOM 1901 N N . ASP C 1 71 ? 3.861 8.743 52.892 1.00 67.87 61 ASP X N 1
ATOM 1902 C CA . ASP C 1 71 ? 2.710 9.301 53.586 1.00 60.40 61 ASP X CA 1
ATOM 1903 C C . ASP C 1 71 ? 2.420 10.734 53.118 1.00 61.25 61 ASP X C 1
ATOM 1904 O O . ASP C 1 71 ? 1.295 11.061 52.739 1.00 53.79 61 ASP X O 1
ATOM 1909 N N . PHE C 1 72 ? 3.437 11.587 53.138 1.00 54.26 62 PHE X N 1
ATOM 1910 C CA . PHE C 1 72 ? 3.282 12.939 52.627 1.00 60.76 62 PHE X CA 1
ATOM 1911 C C . PHE C 1 72 ? 2.714 12.921 51.197 1.00 68.01 62 PHE X C 1
ATOM 1912 O O . PHE C 1 72 ? 1.741 13.620 50.873 1.00 66.50 62 PHE X O 1
ATOM 1920 N N . ASN C 1 73 ? 3.340 12.103 50.356 1.00 67.46 63 ASN X N 1
ATOM 1921 C CA . ASN C 1 73 ? 3.002 11.993 48.942 1.00 66.22 63 ASN X CA 1
ATOM 1922 C C . ASN C 1 73 ? 1.539 11.663 48.669 1.00 71.17 63 ASN X C 1
ATOM 1923 O O . ASN C 1 73 ? 0.909 12.292 47.817 1.00 78.21 63 ASN X O 1
ATOM 1928 N N . GLN C 1 74 ? 0.999 10.673 49.372 1.00 68.44 64 GLN X N 1
ATOM 1929 C CA . GLN C 1 74 ? -0.427 10.393 49.269 1.00 70.40 64 GLN X CA 1
ATOM 1930 C C . GLN C 1 74 ? -1.260 11.640 49.664 1.00 80.05 64 GLN X C 1
ATOM 1931 O O . GLN C 1 74 ? -2.079 12.116 48.872 1.00 82.98 64 GLN X O 1
ATOM 1937 N N . ARG C 1 75 ? -1.013 12.186 50.863 1.00 71.88 65 ARG X N 1
ATOM 1938 C CA . ARG C 1 75 ? -1.800 13.300 51.404 1.00 63.35 65 ARG X CA 1
ATOM 1939 C C . ARG C 1 75 ? -1.701 14.466 50.458 1.00 67.79 65 ARG X C 1
ATOM 1940 O O . ARG C 1 75 ? -2.612 15.273 50.330 1.00 66.73 65 ARG X O 1
ATOM 1948 N N . PHE C 1 76 ? -0.584 14.513 49.761 1.00 70.05 66 PHE X N 1
ATOM 1949 C CA . PHE C 1 76 ? -0.338 15.535 48.769 1.00 81.90 66 PHE X CA 1
ATOM 1950 C C . PHE C 1 76 ? -1.150 15.285 47.490 1.00 83.73 66 PHE X C 1
ATOM 1951 O O . PHE C 1 76 ? -1.831 16.184 46.994 1.00 80.62 66 PHE X O 1
ATOM 1959 N N . SER C 1 77 ? -1.068 14.059 46.967 1.00 84.55 67 SER X N 1
ATOM 1960 C CA . SER C 1 77 ? -1.837 13.622 45.794 1.00 85.71 67 SER X CA 1
ATOM 1961 C C . SER C 1 77 ? -3.328 13.880 45.945 1.00 95.59 67 SER X C 1
ATOM 1962 O O . SER C 1 77 ? -3.982 14.421 45.053 1.00 93.70 67 SER X O 1
ATOM 1965 N N . GLN C 1 78 ? -3.852 13.453 47.087 1.00 104.21 68 GLN X N 1
ATOM 1966 C CA . GLN C 1 78 ? -5.266 13.567 47.399 1.00 106.03 68 GLN X CA 1
ATOM 1967 C C . GLN C 1 78 ? -5.869 14.934 47.102 1.00 109.07 68 GLN X C 1
ATOM 1968 O O . GLN C 1 78 ? -7.089 15.052 46.997 1.00 117.57 68 GLN X O 1
ATOM 1974 N N . THR C 1 79 ? -5.037 15.967 46.980 1.00 104.00 69 THR X N 1
ATOM 1975 C CA . THR C 1 79 ? -5.551 17.313 46.712 1.00 105.44 69 THR X CA 1
ATOM 1976 C C . THR C 1 79 ? -4.721 18.122 45.721 1.00 108.68 69 THR X C 1
ATOM 1977 O O . THR C 1 79 ? -5.152 19.191 45.292 1.00 117.00 69 THR X O 1
ATOM 1981 N N . HIS C 1 80 ? -3.540 17.632 45.357 1.00 107.17 70 HIS X N 1
ATOM 1982 C CA . HIS C 1 80 ? -2.661 18.392 44.461 1.00 106.92 70 HIS X CA 1
ATOM 1983 C C . HIS C 1 80 ? -1.980 17.526 43.399 1.00 111.50 70 HIS X C 1
ATOM 1984 O O . HIS C 1 80 ? -1.922 16.298 43.528 1.00 111.54 70 HIS X O 1
ATOM 1991 N N . GLU C 1 81 ? -1.461 18.183 42.360 1.00 112.30 71 GLU X N 1
ATOM 1992 C CA . GLU C 1 81 ? -0.763 17.508 41.265 1.00 115.28 71 GLU X CA 1
ATOM 1993 C C . GLU C 1 81 ? 0.622 18.097 41.001 1.00 119.88 71 GLU X C 1
ATOM 1994 O O . GLU C 1 81 ? 0.858 19.288 41.209 1.00 117.76 71 GLU X O 1
ATOM 2000 N N . ILE C 1 82 ? 1.526 17.246 40.526 1.00 122.92 72 ILE X N 1
ATOM 2001 C CA . ILE C 1 82 ? 2.907 17.632 40.252 1.00 121.84 72 ILE X CA 1
ATOM 2002 C C . ILE C 1 82 ? 3.037 18.714 39.179 1.00 127.89 72 ILE X C 1
ATOM 2003 O O . ILE C 1 82 ? 3.898 19.590 39.280 1.00 125.17 72 ILE X O 1
ATOM 2008 N N . GLU C 1 83 ? 2.181 18.656 38.158 1.00 134.94 73 GLU X N 1
ATOM 2009 C CA . GLU C 1 83 ? 2.354 19.492 36.964 1.00 136.64 73 GLU X CA 1
ATOM 2010 C C . GLU C 1 83 ? 2.088 20.979 37.190 1.00 131.64 73 GLU X C 1
ATOM 2011 O O . GLU C 1 83 ? 2.923 21.822 36.852 1.00 130.00 73 GLU X O 1
ATOM 2017 N N . PRO C 1 84 ? 0.917 21.308 37.747 1.00 127.35 74 PRO X N 1
ATOM 2018 C CA . PRO C 1 84 ? 0.638 22.712 38.054 1.00 122.65 74 PRO X CA 1
ATOM 2019 C C . PRO C 1 84 ? 1.789 23.295 38.865 1.00 115.79 74 PRO X C 1
ATOM 2020 O O . PRO C 1 84 ? 2.320 24.352 38.517 1.00 112.15 74 PRO X O 1
ATOM 2024 N N . VAL C 1 85 ? 2.178 22.583 39.920 1.00 113.43 75 VAL X N 1
ATOM 2025 C CA . VAL C 1 85 ? 3.298 22.972 40.778 1.00 110.37 75 VAL X CA 1
ATOM 2026 C C . VAL C 1 85 ? 4.620 23.134 40.008 1.00 104.44 75 VAL X C 1
ATOM 2027 O O . VAL C 1 85 ? 5.425 24.010 40.326 1.00 93.23 75 VAL X O 1
ATOM 2031 N N . ALA C 1 86 ? 4.838 22.296 38.996 1.00 105.41 76 ALA X N 1
ATOM 2032 C CA . ALA C 1 86 ? 6.063 22.362 38.199 1.00 104.54 76 ALA X CA 1
ATOM 2033 C C . ALA C 1 86 ? 6.092 23.569 37.256 1.00 113.90 76 ALA X C 1
ATOM 2034 O O . ALA C 1 86 ? 7.059 24.332 37.235 1.00 111.78 76 ALA X O 1
ATOM 2036 N N . GLN C 1 87 ? 5.028 23.739 36.480 1.00 127.14 77 GLN X N 1
ATOM 2037 C CA . GLN C 1 87 ? 4.960 24.819 35.504 1.00 141.34 77 GLN X CA 1
ATOM 2038 C C . GLN C 1 87 ? 4.805 26.192 36.145 1.00 146.95 77 GLN X C 1
ATOM 2039 O O . GLN C 1 87 ? 5.245 27.195 35.580 1.00 151.05 77 GLN X O 1
ATOM 2045 N N . SER C 1 88 ? 4.162 26.242 37.310 1.00 144.80 78 SER X N 1
ATOM 2046 C CA . SER C 1 88 ? 4.063 27.488 38.062 1.00 139.57 78 SER X CA 1
ATOM 2047 C C . SER C 1 88 ? 5.469 28.035 38.179 1.00 137.25 78 SER X C 1
ATOM 2048 O O . SER C 1 88 ? 5.686 29.166 38.614 1.00 136.09 78 SER X O 1
ATOM 2051 N N . LEU C 1 89 ? 6.418 27.199 37.774 1.00 133.76 79 LEU X N 1
ATOM 2052 C CA . LEU C 1 89 ? 7.833 27.511 37.835 1.00 128.72 79 LEU X CA 1
ATOM 2053 C C . LEU C 1 89 ? 8.513 27.252 36.488 1.00 136.30 79 LEU X C 1
ATOM 2054 O O . LEU C 1 89 ? 9.713 27.477 36.334 1.00 138.07 79 LEU X O 1
ATOM 2059 N N . GLY C 1 90 ? 7.742 26.790 35.508 1.00 137.85 80 GLY X N 1
ATOM 2060 C CA . GLY C 1 90 ? 8.305 26.443 34.216 1.00 136.45 80 GLY X CA 1
ATOM 2061 C C . GLY C 1 90 ? 9.567 25.626 34.413 1.00 134.28 80 GLY X C 1
ATOM 2062 O O . GLY C 1 90 ? 10.678 26.107 34.178 1.00 130.92 80 GLY X O 1
ATOM 2063 N N . ILE C 1 91 ? 9.387 24.385 34.859 1.00 137.81 81 ILE X N 1
ATOM 2064 C CA . ILE C 1 91 ? 10.502 23.502 35.196 1.00 139.90 81 ILE X CA 1
ATOM 2065 C C . ILE C 1 91 ? 10.477 22.226 34.382 1.00 142.92 81 ILE X C 1
ATOM 2066 O O . ILE C 1 91 ? 11.522 21.699 33.993 1.00 139.30 81 ILE X O 1
ATOM 2071 N N . ASP C 1 92 ? 9.276 21.703 34.172 1.00 151.63 82 ASP X N 1
ATOM 2072 C CA . ASP C 1 92 ? 9.119 20.510 33.363 1.00 163.85 82 ASP X CA 1
ATOM 2073 C C . ASP C 1 92 ? 9.500 20.847 31.934 1.00 173.50 82 ASP X C 1
ATOM 2074 O O . ASP C 1 92 ? 9.848 19.969 31.148 1.00 175.85 82 ASP X O 1
ATOM 2079 N N . SER C 1 93 ? 9.442 22.134 31.608 1.00 176.66 83 SER X N 1
ATOM 2080 C CA . SER C 1 93 ? 9.857 22.617 30.298 1.00 177.21 83 SER X CA 1
ATOM 2081 C C . SER C 1 93 ? 11.210 22.032 29.898 1.00 170.75 83 SER X C 1
ATOM 2082 O O . SER C 1 93 ? 12.187 22.140 30.639 1.00 168.77 83 SER X O 1
ATOM 2085 N N . ASP C 1 94 ? 11.258 21.395 28.732 1.00 166.12 84 ASP X N 1
ATOM 2086 C CA . ASP C 1 94 ? 12.527 20.947 28.175 1.00 162.97 84 ASP X CA 1
ATOM 2087 C C . ASP C 1 94 ? 13.445 22.154 28.124 1.00 157.60 84 ASP X C 1
ATOM 2088 O O . ASP C 1 94 ? 14.653 22.054 28.350 1.00 154.60 84 ASP X O 1
ATOM 2093 N N . LYS C 1 95 ? 12.845 23.300 27.826 1.00 155.94 85 LYS X N 1
ATOM 2094 C CA . LYS C 1 95 ? 13.558 24.562 27.757 1.00 156.25 85 LYS X CA 1
ATOM 2095 C C . LYS C 1 95 ? 14.458 24.715 28.974 1.00 155.82 85 LYS X C 1
ATOM 2096 O O . LYS C 1 95 ? 13.977 24.663 30.108 1.00 157.28 85 LYS X O 1
ATOM 2102 N N . PRO C 1 96 ? 15.774 24.885 28.739 1.00 151.87 86 PRO X N 1
ATOM 2103 C CA . PRO C 1 96 ? 16.794 25.041 29.782 1.00 147.02 86 PRO X CA 1
ATOM 2104 C C . PRO C 1 96 ? 16.283 25.755 31.042 1.00 140.65 86 PRO X C 1
ATOM 2105 O O . PRO C 1 96 ? 15.328 26.535 30.984 1.00 142.86 86 PRO X O 1
ATOM 2109 N N . VAL C 1 97 ? 16.926 25.485 32.174 1.00 129.79 87 VAL X N 1
ATOM 2110 C CA . VAL C 1 97 ? 16.448 25.988 33.460 1.00 117.33 87 VAL X CA 1
ATOM 2111 C C . VAL C 1 97 ? 17.378 27.018 34.121 1.00 100.12 87 VAL X C 1
ATOM 2112 O O . VAL C 1 97 ? 18.598 26.842 34.172 1.00 96.11 87 VAL X O 1
ATOM 2116 N N . ASP C 1 98 ? 16.787 28.101 34.615 1.00 86.53 88 ASP X N 1
ATOM 2117 C CA . ASP C 1 98 ? 17.546 29.124 35.325 1.00 87.22 88 ASP X CA 1
ATOM 2118 C C . ASP C 1 98 ? 17.731 28.723 36.790 1.00 85.95 88 ASP X C 1
ATOM 2119 O O . ASP C 1 98 ? 16.779 28.752 37.571 1.00 78.69 88 ASP X O 1
ATOM 2124 N N . LYS C 1 99 ? 18.961 28.341 37.139 1.00 92.57 89 LYS X N 1
ATOM 2125 C CA . LYS C 1 99 ? 19.322 27.889 38.484 1.00 91.48 89 LYS X CA 1
ATOM 2126 C C . LYS C 1 99 ? 19.154 29.006 39.503 1.00 83.27 89 LYS X C 1
ATOM 2127 O O . LYS C 1 99 ? 18.460 28.849 40.518 1.00 77.18 89 LYS X O 1
ATOM 2133 N N . THR C 1 100 ? 19.825 30.119 39.228 1.00 69.26 90 THR X N 1
ATOM 2134 C CA . THR C 1 100 ? 19.817 31.269 40.109 1.00 73.80 90 THR X CA 1
ATOM 2135 C C . THR C 1 100 ? 18.396 31.748 40.474 1.00 74.07 90 THR X C 1
ATOM 2136 O O . THR C 1 100 ? 18.143 32.138 41.605 1.00 71.90 90 THR X O 1
ATOM 2140 N N . ALA C 1 101 ? 17.468 31.700 39.528 1.00 71.51 91 ALA X N 1
ATOM 2141 C CA . ALA C 1 101 ? 16.072 32.012 39.824 1.00 64.41 91 ALA X CA 1
ATOM 2142 C C . ALA C 1 101 ? 15.326 30.828 40.464 1.00 62.22 91 ALA X C 1
ATOM 2143 O O . ALA C 1 101 ? 14.274 30.984 41.079 1.00 69.75 91 ALA X O 1
ATOM 2145 N N . LEU C 1 102 ? 15.875 29.636 40.315 1.00 58.64 92 LEU X N 1
ATOM 2146 C CA . LEU C 1 102 ? 15.300 28.463 40.942 1.00 58.70 92 LEU X CA 1
ATOM 2147 C C . LEU C 1 102 ? 15.627 28.447 42.431 1.00 59.51 92 LEU X C 1
ATOM 2148 O O . LEU C 1 102 ? 14.779 28.174 43.270 1.00 64.21 92 LEU X O 1
ATOM 2153 N N . GLU C 1 103 ? 16.877 28.728 42.753 1.00 55.72 93 GLU X N 1
ATOM 2154 C CA . GLU C 1 103 ? 17.278 28.874 44.133 1.00 53.27 93 GLU X CA 1
ATOM 2155 C C . GLU C 1 103 ? 16.383 29.874 44.874 1.00 57.65 93 GLU X C 1
ATOM 2156 O O . GLU C 1 103 ? 15.916 29.593 45.978 1.00 63.12 93 GLU X O 1
ATOM 2162 N N . ILE C 1 104 ? 16.156 31.040 44.271 1.00 62.14 94 ILE X N 1
ATOM 2163 C CA . ILE C 1 104 ? 15.241 32.050 44.816 1.00 50.47 94 ILE X CA 1
ATOM 2164 C C . ILE C 1 104 ? 13.876 31.453 45.177 1.00 55.41 94 ILE X C 1
ATOM 2165 O O . ILE C 1 104 ? 13.449 31.506 46.339 1.00 49.36 94 ILE X O 1
ATOM 2170 N N . PHE C 1 105 ? 13.195 30.890 44.181 1.00 56.35 95 PHE X N 1
ATOM 2171 C CA . PHE C 1 105 ? 11.895 30.276 44.410 1.00 63.19 95 PHE X CA 1
ATOM 2172 C C . PHE C 1 105 ? 11.954 29.302 45.561 1.00 58.27 95 PHE X C 1
ATOM 2173 O O . PHE C 1 105 ? 11.148 29.347 46.491 1.00 56.51 95 PHE X O 1
ATOM 2181 N N . TYR C 1 106 ? 12.914 28.398 45.474 1.00 51.66 96 TYR X N 1
ATOM 2182 C CA . TYR C 1 106 ? 12.951 27.276 46.386 1.00 55.54 96 TYR X CA 1
ATOM 2183 C C . TYR C 1 106 ? 13.189 27.761 47.810 1.00 52.01 96 TYR X C 1
ATOM 2184 O O . TYR C 1 106 ? 12.494 27.340 48.736 1.00 59.31 96 TYR X O 1
ATOM 2193 N N . LEU C 1 107 ? 14.170 28.642 47.980 1.00 45.47 97 LEU X N 1
ATOM 2194 C CA . LEU C 1 107 ? 14.467 29.201 49.294 1.00 51.31 97 LEU X CA 1
ATOM 2195 C C . LEU C 1 107 ? 13.297 29.988 49.881 1.00 60.48 97 LEU X C 1
ATOM 2196 O O . LEU C 1 107 ? 13.080 29.953 51.079 1.00 65.17 97 LEU X O 1
ATOM 2201 N N . GLU C 1 108 ? 12.541 30.700 49.046 1.00 67.52 98 GLU X N 1
ATOM 2202 C CA . GLU C 1 108 ? 11.375 31.418 49.556 1.00 63.15 98 GLU X CA 1
ATOM 2203 C C . GLU C 1 108 ? 10.343 30.434 50.051 1.00 67.78 98 GLU X C 1
ATOM 2204 O O . GLU C 1 108 ? 9.811 30.577 51.158 1.00 75.19 98 GLU X O 1
ATOM 2210 N N . ILE C 1 109 ? 10.065 29.424 49.238 1.00 63.45 99 ILE X N 1
ATOM 2211 C CA . ILE C 1 109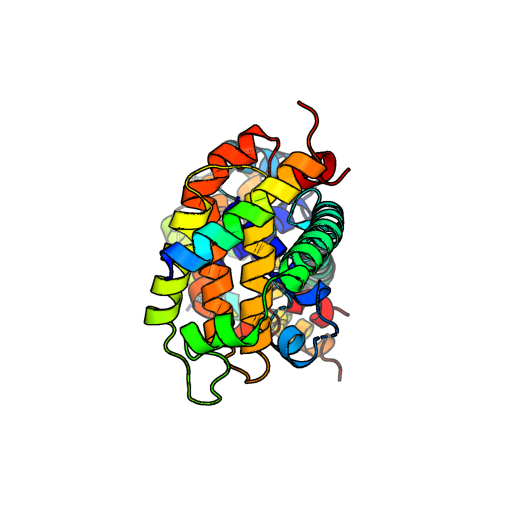 ? 9.119 28.414 49.644 1.00 62.97 99 ILE X CA 1
ATOM 2212 C C . ILE C 1 109 ? 9.526 27.816 50.996 1.00 65.63 99 ILE X C 1
ATOM 2213 O O . ILE C 1 109 ? 8.693 27.637 51.883 1.00 64.53 99 ILE X O 1
ATOM 2218 N N . LEU C 1 110 ? 10.810 27.533 51.169 1.00 64.63 100 LEU X N 1
ATOM 2219 C CA . LEU C 1 110 ? 11.273 26.990 52.440 1.00 60.08 100 LEU X CA 1
ATOM 2220 C C . LEU C 1 110 ? 11.077 27.979 53.601 1.00 57.92 100 LEU X C 1
ATOM 2221 O O . LEU C 1 110 ? 10.676 27.592 54.705 1.00 62.30 100 LEU X O 1
ATOM 2226 N N . ASN C 1 111 ? 11.336 29.260 53.345 1.00 52.36 101 ASN X N 1
ATOM 2227 C CA . ASN C 1 111 ? 11.145 30.282 54.365 1.00 46.97 101 ASN X CA 1
ATOM 2228 C C . ASN C 1 111 ? 9.700 30.283 54.803 1.00 52.53 101 ASN X C 1
ATOM 2229 O O . ASN C 1 111 ? 9.396 30.519 55.962 1.00 62.32 101 ASN X O 1
ATOM 2234 N N . GLY C 1 112 ? 8.805 30.029 53.857 1.00 54.74 102 GLY X N 1
ATOM 2235 C CA . GLY C 1 112 ? 7.398 29.901 54.170 1.00 54.43 102 GLY X CA 1
ATOM 2236 C C . GLY C 1 112 ? 7.131 28.654 54.984 1.00 60.52 102 GLY X C 1
ATOM 2237 O O . GLY C 1 112 ? 6.709 28.752 56.137 1.00 69.68 102 GLY X O 1
ATOM 2238 N N . LEU C 1 113 ? 7.398 27.484 54.405 1.00 48.39 103 LEU X N 1
ATOM 2239 C CA . LEU C 1 113 ? 7.181 26.220 55.111 1.00 49.92 103 LEU X CA 1
ATOM 2240 C C . LEU C 1 113 ? 7.635 26.266 56.567 1.00 56.11 103 LEU X C 1
ATOM 2241 O O . LEU C 1 113 ? 7.033 25.628 57.437 1.00 64.93 103 LEU X O 1
ATOM 2246 N N . PHE C 1 114 ? 8.694 27.025 56.835 1.00 44.58 104 PHE X N 1
ATOM 2247 C CA . PHE C 1 114 ? 9.329 26.978 58.151 1.00 44.23 104 PHE X CA 1
ATOM 2248 C C . PHE C 1 114 ? 9.031 28.178 59.045 1.00 48.80 104 PHE X C 1
ATOM 2249 O O . PHE C 1 114 ? 9.851 28.555 59.887 1.00 45.01 104 PHE X O 1
ATOM 2257 N N . GLU C 1 115 ? 7.849 28.763 58.882 1.00 45.44 105 GLU X N 1
ATOM 2258 C CA . GLU C 1 115 ? 7.365 29.697 59.891 1.00 50.57 105 GLU X CA 1
ATOM 2259 C C . GLU C 1 115 ? 7.377 29.001 61.248 1.00 53.39 105 GLU X C 1
ATOM 2260 O O . GLU C 1 115 ? 7.669 29.632 62.265 1.00 54.99 105 GLU X O 1
ATOM 2266 N N . LYS C 1 116 ? 7.059 27.704 61.267 1.00 46.86 106 LYS X N 1
ATOM 2267 C CA . LYS C 1 116 ? 7.306 26.892 62.460 1.00 54.57 106 LYS X CA 1
ATOM 2268 C C . LYS C 1 116 ? 8.156 25.681 62.118 1.00 50.79 106 LYS X C 1
ATOM 2269 O O . LYS C 1 116 ? 8.326 25.343 60.946 1.00 52.50 106 LYS X O 1
ATOM 2275 N N . LEU C 1 117 ? 8.668 25.023 63.150 1.00 50.21 107 LEU X N 1
ATOM 2276 C CA . LEU C 1 117 ? 9.519 23.863 62.975 1.00 51.89 107 LEU X CA 1
ATOM 2277 C C . LEU C 1 117 ? 8.884 22.654 63.612 1.00 48.39 107 LEU X C 1
ATOM 2278 O O . LEU C 1 117 ? 8.417 22.726 64.749 1.00 45.73 107 LEU X O 1
ATOM 2283 N N . ASN C 1 118 ? 8.850 21.556 62.863 1.00 37.97 108 ASN X N 1
ATOM 2284 C CA . ASN C 1 118 ? 8.481 20.249 63.398 1.00 38.57 108 ASN X CA 1
ATOM 2285 C C . ASN C 1 118 ? 8.875 19.184 62.377 1.00 46.95 108 ASN X C 1
ATOM 2286 O O . ASN C 1 118 ? 9.143 19.500 61.217 1.00 48.30 108 ASN X O 1
ATOM 2291 N N . TRP C 1 119 ? 8.913 17.929 62.797 1.00 45.51 109 TRP X N 1
ATOM 2292 C CA . TRP C 1 119 ? 9.454 16.888 61.937 1.00 43.49 109 TRP X CA 1
ATOM 2293 C C . TRP C 1 119 ? 8.636 16.729 60.664 1.00 46.67 109 TRP X C 1
ATOM 2294 O O . TRP C 1 119 ? 9.186 16.385 59.616 1.00 49.90 109 TRP X O 1
ATOM 2305 N N . GLY C 1 120 ? 7.340 17.042 60.739 1.00 43.24 110 GLY X N 1
ATOM 2306 C CA . GLY C 1 120 ? 6.452 16.861 59.605 1.00 46.08 110 GLY X CA 1
ATOM 2307 C C . GLY C 1 120 ? 6.785 17.864 58.532 1.00 49.61 110 GLY X C 1
ATOM 2308 O O . GLY C 1 120 ? 6.656 17.603 57.331 1.00 52.80 110 GLY X O 1
ATOM 2309 N N . ARG C 1 121 ? 7.209 19.041 58.972 1.00 44.28 111 ARG X N 1
ATOM 2310 C CA . ARG C 1 121 ? 7.601 20.094 58.040 1.00 47.47 111 ARG X CA 1
ATOM 2311 C C . ARG C 1 121 ? 8.957 19.829 57.386 1.00 47.89 111 ARG X C 1
ATOM 2312 O O . ARG C 1 121 ? 9.163 20.113 56.205 1.00 44.42 111 ARG X O 1
ATOM 2320 N N . ILE C 1 122 ? 9.875 19.296 58.180 1.00 47.86 112 ILE X N 1
ATOM 2321 C CA . ILE C 1 122 ? 11.178 18.893 57.696 1.00 42.31 112 ILE X CA 1
ATOM 2322 C C . ILE C 1 122 ? 11.012 17.809 56.633 1.00 47.11 112 ILE X C 1
ATOM 2323 O O . ILE C 1 122 ? 11.678 17.840 55.594 1.00 45.52 112 ILE X O 1
ATOM 2328 N N . VAL C 1 123 ? 10.086 16.882 56.886 1.00 52.32 113 VAL X N 1
ATOM 2329 C CA . VAL C 1 123 ? 9.721 15.857 55.918 1.00 55.99 113 VAL X CA 1
ATOM 2330 C C . VAL C 1 123 ? 9.195 16.506 54.648 1.00 57.75 113 VAL X C 1
ATOM 2331 O O . VAL C 1 123 ? 9.542 16.118 53.534 1.00 59.10 113 VAL X O 1
ATOM 2335 N N . ALA C 1 124 ? 8.339 17.497 54.821 1.00 54.44 114 ALA X N 1
ATOM 2336 C CA . ALA C 1 124 ? 7.780 18.210 53.684 1.00 54.84 114 ALA X CA 1
ATOM 2337 C C . ALA C 1 124 ? 8.904 18.663 52.781 1.00 59.28 114 ALA X C 1
ATOM 2338 O O . ALA C 1 124 ? 8.801 18.587 51.551 1.00 58.09 114 ALA X O 1
ATOM 2340 N N . MET C 1 125 ? 9.982 19.139 53.402 1.00 57.82 115 MET X N 1
ATOM 2341 C CA . MET C 1 125 ? 11.151 19.651 52.671 1.00 57.24 115 MET X CA 1
ATOM 2342 C C . MET C 1 125 ? 11.741 18.594 51.744 1.00 58.59 115 MET X C 1
ATOM 2343 O O . MET C 1 125 ? 12.005 18.866 50.587 1.00 58.01 115 MET X O 1
ATOM 2348 N N . PHE C 1 126 ? 11.953 17.393 52.276 1.00 51.92 116 PHE X N 1
ATOM 2349 C CA . PHE C 1 126 ? 12.518 16.314 51.496 1.00 52.23 116 PHE X CA 1
ATOM 2350 C C . PHE C 1 126 ? 11.539 15.928 50.417 1.00 51.96 116 PHE X C 1
ATOM 2351 O O . PHE C 1 126 ? 11.891 15.901 49.241 1.00 58.02 116 PHE X O 1
ATOM 2359 N N . ALA C 1 127 ? 10.306 15.655 50.818 1.00 55.90 117 ALA X N 1
ATOM 2360 C CA . ALA C 1 127 ? 9.260 15.292 49.867 1.00 61.16 117 ALA X CA 1
ATOM 2361 C C . ALA C 1 127 ? 9.270 16.220 48.659 1.00 63.79 117 ALA X C 1
ATOM 2362 O O . ALA C 1 127 ? 9.120 15.789 47.519 1.00 70.83 117 ALA X O 1
ATOM 2364 N N . PHE C 1 128 ? 9.455 17.502 48.919 1.00 59.79 118 PHE X N 1
ATOM 2365 C CA . PHE C 1 128 ? 9.344 18.522 47.890 1.00 60.62 118 PHE X CA 1
ATOM 2366 C C . PHE C 1 128 ? 10.599 18.594 47.045 1.00 60.95 118 PHE X C 1
ATOM 2367 O O . PHE C 1 128 ? 10.537 18.679 45.827 1.00 69.14 118 PHE X O 1
ATOM 2375 N N . LEU C 1 129 ? 11.745 18.601 47.712 1.00 59.53 119 LEU X N 1
ATOM 2376 C CA . LEU C 1 129 ? 13.033 18.539 47.040 1.00 55.58 119 LEU X CA 1
ATOM 2377 C C . LEU C 1 129 ? 13.046 17.359 46.053 1.00 63.42 119 LEU X C 1
ATOM 2378 O O . LEU C 1 129 ? 13.506 17.476 44.917 1.00 53.52 119 LEU X O 1
ATOM 2383 N N . ARG C 1 130 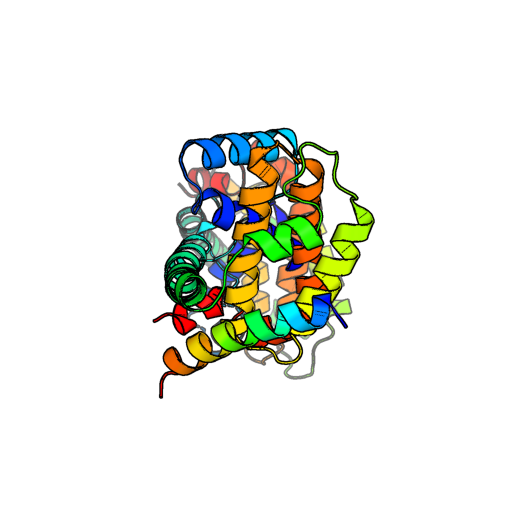? 12.541 16.214 46.498 1.00 68.10 120 ARG X N 1
ATOM 2384 C CA . ARG C 1 130 ? 12.440 15.060 45.624 1.00 69.19 120 ARG X CA 1
ATOM 2385 C C . ARG C 1 130 ? 11.614 15.391 44.385 1.00 77.41 120 ARG X C 1
ATOM 2386 O O . ARG C 1 130 ? 12.129 15.403 43.270 1.00 85.76 120 ARG X O 1
ATOM 2394 N N . ILE C 1 131 ? 10.334 15.668 44.589 1.00 78.31 121 ILE X N 1
ATOM 2395 C CA . ILE C 1 131 ? 9.431 15.971 43.487 1.00 75.70 121 ILE X CA 1
ATOM 2396 C C . ILE C 1 131 ? 10.083 16.866 42.430 1.00 71.55 121 ILE X C 1
ATOM 2397 O O . ILE C 1 131 ? 9.953 16.609 41.233 1.00 75.06 121 ILE X O 1
ATOM 2402 N N . LEU C 1 132 ? 10.774 17.916 42.870 1.00 60.30 122 LEU X N 1
ATOM 2403 C CA . LEU C 1 132 ? 11.498 18.799 41.954 1.00 58.91 122 LEU X CA 1
ATOM 2404 C C . LEU C 1 132 ? 12.572 18.057 41.161 1.00 68.46 122 LEU X C 1
ATOM 2405 O O . LEU C 1 132 ? 12.640 18.163 39.939 1.00 79.11 122 LEU X O 1
ATOM 2410 N N . VAL C 1 133 ? 13.428 17.339 41.885 1.00 70.00 123 VAL X N 1
ATOM 2411 C CA . VAL C 1 133 ? 14.615 16.708 41.324 1.00 72.84 123 VAL X CA 1
ATOM 2412 C C . VAL C 1 133 ? 14.217 15.668 40.276 1.00 80.21 123 VAL X C 1
ATOM 2413 O O . VAL C 1 133 ? 14.928 15.462 39.299 1.00 84.38 123 VAL X O 1
ATOM 2417 N N . LEU C 1 134 ? 13.060 15.042 40.473 1.00 85.35 124 LEU X N 1
ATOM 2418 C CA . LEU C 1 134 ? 12.501 14.121 39.486 1.00 90.81 124 LEU X CA 1
ATOM 2419 C C . LEU C 1 134 ? 11.920 14.856 38.264 1.00 98.50 124 LEU X C 1
ATOM 2420 O O . LEU C 1 134 ? 12.409 14.687 37.145 1.00 100.34 124 LEU X O 1
ATOM 2425 N N . ARG C 1 135 ? 10.910 15.675 38.451 1.00 97.40 125 ARG X N 1
ATOM 2426 C CA . ARG C 1 135 ? 10.379 16.409 37.335 1.00 93.10 125 ARG X CA 1
ATOM 2427 C C . ARG C 1 135 ? 11.516 17.045 36.594 1.00 95.09 125 ARG X C 1
ATOM 2428 O O . ARG C 1 135 ? 11.418 17.350 35.427 1.00 105.44 125 ARG X O 1
ATOM 2436 N N . LEU C 1 136 ? 12.608 17.247 37.289 1.00 85.49 126 LEU X N 1
ATOM 2437 C CA . LEU C 1 136 ? 13.758 17.953 36.741 1.00 81.28 126 LEU X CA 1
ATOM 2438 C C . LEU C 1 136 ? 14.799 17.025 36.124 1.00 83.00 126 LEU X C 1
ATOM 2439 O O . LEU C 1 136 ? 15.707 17.468 35.419 1.00 83.70 126 LEU X O 1
ATOM 2444 N N . SER C 1 137 ? 14.681 15.736 36.402 1.00 80.95 127 SER X N 1
ATOM 2445 C CA . SER C 1 137 ? 15.648 14.772 35.889 1.00 84.64 127 SER X CA 1
ATOM 2446 C C . SER C 1 137 ? 15.086 14.097 34.644 1.00 91.90 127 SER X C 1
ATOM 2447 O O . SER C 1 137 ? 15.828 13.531 33.837 1.00 85.82 127 SER X O 1
ATOM 2450 N N . LYS C 1 138 ? 13.766 14.171 34.495 1.00 101.64 128 LYS X N 1
ATOM 2451 C CA . LYS C 1 138 ? 13.108 13.739 33.273 1.00 108.11 128 LYS X CA 1
ATOM 2452 C C . LYS C 1 138 ? 13.585 14.577 32.088 1.00 110.74 128 LYS X C 1
ATOM 2453 O O . LYS C 1 138 ? 13.030 14.474 31.003 1.00 117.24 128 LYS X O 1
ATOM 2459 N N . HIS C 1 139 ? 14.612 15.399 32.297 1.00 108.25 129 HIS X N 1
ATOM 2460 C CA . HIS C 1 139 ? 15.077 16.335 31.272 1.00 109.62 129 HIS X CA 1
ATOM 2461 C C . HIS C 1 139 ? 16.580 16.573 31.348 1.00 98.78 129 HIS X C 1
ATOM 2462 O O . HIS C 1 139 ? 17.117 17.435 30.647 1.00 90.95 129 HIS X O 1
ATOM 2469 N N . GLY C 1 140 ? 17.254 15.826 32.217 1.00 94.73 130 GLY X N 1
ATOM 2470 C CA . GLY C 1 140 ? 18.692 15.958 32.385 1.00 93.02 130 GLY X CA 1
ATOM 2471 C C . GLY C 1 140 ? 19.221 17.361 32.649 1.00 96.14 130 GLY X C 1
ATOM 2472 O O . GLY C 1 140 ? 20.137 17.809 31.960 1.00 93.25 130 GLY X O 1
ATOM 2473 N N . HIS C 1 141 ? 18.650 18.056 33.635 1.00 102.59 131 HIS X N 1
ATOM 2474 C CA . HIS C 1 141 ? 19.182 19.343 34.079 1.00 102.01 131 HIS X CA 1
ATOM 2475 C C . HIS C 1 141 ? 20.071 19.042 35.258 1.00 103.40 131 HIS X C 1
ATOM 2476 O O . HIS C 1 141 ? 19.749 19.383 36.391 1.00 104.28 131 HIS X O 1
ATOM 2483 N N . SER C 1 142 ? 21.189 18.390 34.981 1.00 103.30 132 SER X N 1
ATOM 2484 C CA . SER C 1 142 ? 21.992 17.776 36.027 1.00 97.04 132 SER X CA 1
ATOM 2485 C C . SER C 1 142 ? 22.409 18.719 37.155 1.00 94.12 132 SER X C 1
ATOM 2486 O O . SER C 1 142 ? 22.467 18.308 38.313 1.00 94.40 132 SER X O 1
ATOM 2489 N N . ASP C 1 143 ? 22.717 19.971 36.834 1.00 87.53 133 ASP X N 1
ATOM 2490 C CA . ASP C 1 143 ? 23.310 20.849 37.842 1.00 86.69 133 ASP X CA 1
ATOM 2491 C C . ASP C 1 143 ? 22.277 21.691 38.575 1.00 80.59 133 ASP X C 1
ATOM 2492 O O . ASP C 1 143 ? 22.536 22.177 39.675 1.00 75.90 133 ASP X O 1
ATOM 2497 N N . ALA C 1 144 ? 21.109 21.859 37.969 1.00 85.25 134 ALA X N 1
ATOM 2498 C CA . ALA C 1 144 ? 19.981 22.408 38.702 1.00 87.63 134 ALA X CA 1
ATOM 2499 C C . ALA C 1 144 ? 19.793 21.524 39.933 1.00 87.07 134 ALA X C 1
ATOM 2500 O O . ALA C 1 144 ? 19.678 22.019 41.064 1.00 86.21 134 ALA X O 1
ATOM 2502 N N . ILE C 1 145 ? 19.787 20.211 39.696 1.00 81.26 135 ILE X N 1
ATOM 2503 C CA . ILE C 1 145 ? 19.704 19.209 40.755 1.00 74.17 135 ILE X CA 1
ATOM 2504 C C . ILE C 1 145 ? 20.820 19.348 41.809 1.00 70.18 135 ILE X C 1
ATOM 2505 O O . ILE C 1 145 ? 20.568 19.222 43.008 1.00 66.23 135 ILE X O 1
ATOM 2510 N N . GLN C 1 146 ? 22.043 19.622 41.373 1.00 72.79 136 GLN X N 1
ATOM 2511 C CA . GLN C 1 146 ? 23.144 19.844 42.306 1.00 75.99 136 GLN X CA 1
ATOM 2512 C C . GLN C 1 146 ? 22.847 20.950 43.317 1.00 76.84 136 GLN X C 1
ATOM 2513 O O . GLN C 1 146 ? 23.004 20.755 44.532 1.00 75.62 136 GLN X O 1
ATOM 2519 N N . MET C 1 147 ? 22.431 22.109 42.802 1.00 73.09 137 MET X N 1
ATOM 2520 C CA . MET C 1 147 ? 22.158 23.294 43.618 1.00 64.07 137 MET X CA 1
ATOM 2521 C C . MET C 1 147 ? 21.036 23.027 44.615 1.00 56.36 137 MET X C 1
ATOM 2522 O O . MET C 1 147 ? 21.154 23.345 45.797 1.00 60.94 137 MET X O 1
ATOM 2527 N N . LEU C 1 148 ? 19.950 22.428 44.148 1.00 53.26 138 LEU X N 1
ATOM 2528 C CA . LEU C 1 148 ? 18.902 22.034 45.077 1.00 59.74 138 LEU X CA 1
ATOM 2529 C C . LEU C 1 148 ? 19.498 21.333 46.303 1.00 62.41 138 LEU X C 1
ATOM 2530 O O . LEU C 1 148 ? 19.257 21.737 47.456 1.00 56.82 138 LEU X O 1
ATOM 2535 N N . ILE C 1 149 ? 20.309 20.311 46.053 1.00 58.10 139 ILE X N 1
ATOM 2536 C CA . ILE C 1 149 ? 20.892 19.547 47.139 1.00 54.63 139 ILE X CA 1
ATOM 2537 C C . ILE C 1 149 ? 21.835 20.383 47.983 1.00 57.79 139 ILE X C 1
ATOM 2538 O O . ILE C 1 149 ? 21.812 20.312 49.218 1.00 55.63 139 ILE X O 1
ATOM 2543 N N . LYS C 1 150 ? 22.655 21.192 47.328 1.00 58.11 140 LYS X N 1
ATOM 2544 C CA . LYS C 1 150 ? 23.583 22.021 48.071 1.00 59.88 140 LYS X CA 1
ATOM 2545 C C . LYS C 1 150 ? 22.836 23.055 48.935 1.00 63.87 140 LYS X C 1
ATOM 2546 O O . LYS C 1 150 ? 23.079 23.182 50.143 1.00 55.84 140 LYS X O 1
ATOM 2552 N N . THR C 1 151 ? 21.909 23.780 48.317 1.00 60.70 141 THR X N 1
ATOM 2553 C CA . THR C 1 151 ? 21.196 24.803 49.064 1.00 63.04 141 THR X CA 1
ATOM 2554 C C . THR C 1 151 ? 20.269 24.185 50.118 1.00 63.07 141 THR X C 1
ATOM 2555 O O . THR C 1 151 ? 19.991 24.818 51.136 1.00 57.81 141 THR X O 1
ATOM 2559 N N . THR C 1 152 ? 19.830 22.942 49.912 1.00 58.18 142 THR X N 1
ATOM 2560 C CA . THR C 1 152 ? 19.059 22.276 50.953 1.00 50.89 142 THR X CA 1
ATOM 2561 C C . THR C 1 152 ? 19.886 21.981 52.220 1.00 52.97 142 THR X C 1
ATOM 2562 O O . THR C 1 152 ? 19.368 22.030 5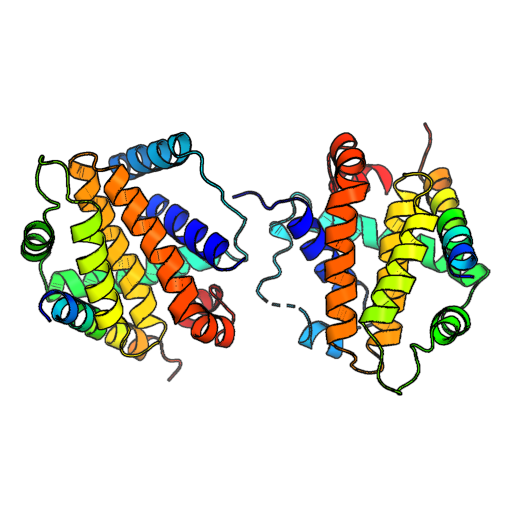3.347 1.00 50.51 142 THR X O 1
ATOM 2566 N N . SER C 1 153 ? 21.180 21.726 52.067 1.00 51.55 143 SER X N 1
ATOM 2567 C CA . SER C 1 153 ? 21.974 21.422 53.262 1.00 58.38 143 SER X CA 1
ATOM 2568 C C . SER C 1 153 ? 22.550 22.663 53.919 1.00 60.93 143 SER X C 1
ATOM 2569 O O . SER C 1 153 ? 22.713 22.694 55.133 1.00 61.56 143 SER X O 1
ATOM 2572 N N . GLN C 1 154 ? 22.873 23.673 53.114 1.00 65.95 144 GLN X N 1
ATOM 2573 C CA . GLN C 1 154 ? 23.228 24.993 53.643 1.00 66.89 144 GLN X CA 1
ATOM 2574 C C . GLN C 1 154 ? 22.065 25.531 54.468 1.00 55.51 144 GLN X C 1
ATOM 2575 O O . GLN C 1 154 ? 22.249 25.961 55.604 1.00 50.30 144 GLN X O 1
ATOM 2581 N N . TYR C 1 155 ? 20.864 25.489 53.894 1.00 41.55 145 TYR X N 1
ATOM 2582 C CA . TYR C 1 155 ? 19.682 25.955 54.599 1.00 50.23 145 TYR X CA 1
ATOM 2583 C C . TYR C 1 155 ? 19.495 25.225 55.908 1.00 58.81 145 TYR X C 1
ATOM 2584 O O . TYR C 1 155 ? 19.291 25.851 56.956 1.00 60.18 145 TYR X O 1
ATOM 2593 N N . SER C 1 156 ? 19.554 23.898 55.849 1.00 54.16 146 SER X N 1
ATOM 2594 C CA . SER C 1 156 ? 19.354 23.104 57.049 1.00 49.01 146 SER X CA 1
ATOM 2595 C C . SER C 1 156 ? 20.345 23.524 58.117 1.00 49.30 146 SER X C 1
ATOM 2596 O O . SER C 1 156 ? 19.989 23.628 59.310 1.00 46.78 146 SER X O 1
ATOM 2599 N N . ASP C 1 157 ? 21.586 23.737 57.669 1.00 49.89 147 ASP X N 1
ATOM 2600 C CA . ASP C 1 157 ? 22.730 24.071 58.525 1.00 56.04 147 ASP X CA 1
ATOM 2601 C C . ASP C 1 157 ? 22.513 25.383 59.275 1.00 56.87 147 ASP X C 1
ATOM 2602 O O . ASP C 1 157 ? 22.792 25.500 60.485 1.00 56.62 147 ASP X O 1
ATOM 2607 N N . GLU C 1 158 ? 21.985 26.351 58.535 1.00 58.03 148 GLU X N 1
ATOM 2608 C CA . GLU C 1 158 ? 21.675 27.679 59.044 1.00 59.87 148 GLU X CA 1
ATOM 2609 C C . GLU C 1 158 ? 20.409 27.722 59.902 1.00 56.67 148 GLU X C 1
ATOM 2610 O O . GLU C 1 158 ? 20.430 28.223 61.025 1.00 61.40 148 GLU X O 1
ATOM 2616 N N . LYS C 1 159 ? 19.308 27.216 59.354 1.00 49.77 149 LYS X N 1
ATOM 2617 C CA . LYS C 1 159 ? 17.995 27.396 59.959 1.00 54.54 149 LYS X CA 1
ATOM 2618 C C . LYS C 1 159 ? 17.464 26.212 60.759 1.00 52.71 149 LYS X C 1
ATOM 2619 O O . LYS C 1 159 ? 16.629 26.407 61.621 1.00 53.06 149 LYS X O 1
ATOM 2625 N N . LEU C 1 160 ? 17.937 24.994 60.505 1.00 50.08 150 LEU X N 1
ATOM 2626 C CA . LEU C 1 160 ? 17.306 23.818 61.123 1.00 37.23 150 LEU X CA 1
ATOM 2627 C C . LEU C 1 160 ? 18.157 23.125 62.172 1.00 43.36 150 LEU X C 1
ATOM 2628 O O . LEU C 1 160 ? 17.630 22.441 63.074 1.00 42.90 150 LEU X O 1
ATOM 2633 N N . LYS C 1 161 ? 19.473 23.304 62.053 1.00 41.06 151 LYS X N 1
ATOM 2634 C CA . LYS C 1 161 ? 20.415 22.530 62.850 1.00 42.52 151 LYS X CA 1
ATOM 2635 C C . LYS C 1 161 ? 20.157 22.630 64.349 1.00 47.96 151 LYS X C 1
ATOM 2636 O O . LYS C 1 161 ? 20.198 21.619 65.060 1.00 49.81 151 LYS X O 1
ATOM 2642 N N . ASN C 1 162 ? 19.867 23.832 64.836 1.00 47.31 152 ASN X N 1
ATOM 2643 C CA . ASN C 1 162 ? 19.681 24.019 66.274 1.00 43.17 152 ASN X CA 1
ATOM 2644 C C . ASN C 1 162 ? 18.497 23.253 66.777 1.00 48.40 152 ASN X C 1
ATOM 2645 O O . ASN C 1 162 ? 18.566 22.586 67.806 1.00 50.99 152 ASN X O 1
ATOM 2650 N N . TRP C 1 163 ? 17.417 23.316 66.013 1.00 41.46 153 TRP X N 1
ATOM 2651 C CA . TRP C 1 163 ? 16.216 22.582 66.345 1.00 41.78 153 TRP X CA 1
ATOM 2652 C C . TRP C 1 163 ? 16.426 21.070 66.177 1.00 47.86 153 TRP X C 1
ATOM 2653 O O . TRP C 1 163 ? 16.027 20.287 67.042 1.00 49.46 153 TRP X O 1
ATOM 2664 N N . ILE C 1 164 ? 17.040 20.661 65.060 1.00 40.88 154 ILE X N 1
ATOM 2665 C CA . ILE C 1 164 ? 17.312 19.241 64.846 1.00 40.95 154 ILE X CA 1
ATOM 2666 C C . ILE C 1 164 ? 18.203 18.650 65.941 1.00 42.18 154 ILE X C 1
ATOM 2667 O O . ILE C 1 164 ? 17.833 17.645 66.551 1.00 36.22 154 ILE X O 1
ATOM 2672 N N . ASN C 1 165 ? 19.341 19.285 66.231 1.00 42.25 155 ASN X N 1
ATOM 2673 C CA . ASN C 1 165 ? 20.234 18.799 67.318 1.00 47.89 155 ASN X CA 1
ATOM 2674 C C . ASN C 1 165 ? 19.609 18.697 68.698 1.00 57.19 155 ASN X C 1
ATOM 2675 O O . ASN C 1 165 ? 19.998 17.847 69.491 1.00 52.64 155 ASN X O 1
ATOM 2680 N N . LEU C 1 166 ? 18.662 19.573 69.005 1.00 58.44 156 LEU X N 1
ATOM 2681 C CA . LEU C 1 166 ? 17.962 19.490 70.288 1.00 51.54 156 LEU X CA 1
ATOM 2682 C C . LEU C 1 166 ? 17.192 18.194 70.411 1.00 56.42 156 LEU X C 1
ATOM 2683 O O . LEU C 1 166 ? 17.043 17.630 71.508 1.00 55.53 156 LEU X O 1
ATOM 2688 N N . HIS C 1 167 ? 16.714 17.731 69.259 1.00 50.82 157 HIS X N 1
ATOM 2689 C CA . HIS C 1 167 ? 15.944 16.498 69.159 1.00 53.39 157 HIS X CA 1
ATOM 2690 C C . HIS C 1 167 ? 16.813 15.298 68.780 1.00 56.54 157 HIS X C 1
ATOM 2691 O O . HIS C 1 167 ? 16.346 14.358 68.136 1.00 59.28 157 HIS X O 1
ATOM 2698 N N . ASP C 1 168 ? 18.086 15.370 69.170 1.00 58.73 158 ASP X N 1
ATOM 2699 C CA . ASP C 1 168 ? 19.029 14.256 69.098 1.00 56.04 158 ASP X CA 1
ATOM 2700 C C . ASP C 1 168 ? 19.637 14.093 67.717 1.00 56.99 158 ASP X C 1
ATOM 2701 O O . ASP C 1 168 ? 20.183 13.039 67.392 1.00 59.97 158 ASP X O 1
ATOM 2706 N N . GLY C 1 169 ? 19.538 15.143 66.911 1.00 54.25 159 GLY X N 1
ATOM 2707 C CA . GLY C 1 169 ? 20.143 15.166 65.591 1.00 47.57 159 GLY X CA 1
ATOM 2708 C C . GLY C 1 169 ? 19.198 14.602 64.560 1.00 46.89 159 GLY X C 1
ATOM 2709 O O . GLY C 1 169 ? 18.019 14.370 64.847 1.00 57.85 159 GLY X O 1
ATOM 2710 N N . TRP C 1 170 ? 19.718 14.380 63.362 1.00 41.46 160 TRP X N 1
ATOM 2711 C CA . TRP C 1 170 ? 18.946 13.813 62.258 1.00 40.75 160 TRP X CA 1
ATOM 2712 C C . TRP C 1 170 ? 18.244 12.495 62.618 1.00 43.33 160 TRP X C 1
ATOM 2713 O O . TRP C 1 170 ? 17.197 12.173 62.067 1.00 48.51 160 TRP X O 1
ATOM 2724 N N . SER C 1 171 ? 18.794 11.742 63.558 1.00 41.52 161 SER X N 1
ATOM 2725 C CA . SER C 1 171 ? 18.156 10.479 63.939 1.00 53.37 161 SER X CA 1
ATOM 2726 C C . SER C 1 171 ? 16.886 10.631 64.782 1.00 59.62 161 SER X C 1
ATOM 2727 O O . SER C 1 171 ? 16.228 9.631 65.121 1.00 57.64 161 SER X O 1
ATOM 2730 N N . GLY C 1 172 ? 16.542 11.875 65.124 1.00 58.26 162 GLY X N 1
ATOM 2731 C CA . GLY C 1 172 ? 15.314 12.142 65.851 1.00 45.49 162 GLY X CA 1
ATOM 2732 C C . GLY C 1 172 ? 14.166 11.727 64.967 1.00 50.07 162 GLY X C 1
ATOM 2733 O O . GLY C 1 172 ? 13.077 11.448 65.451 1.00 53.15 162 GLY X O 1
ATOM 2734 N N . LEU C 1 173 ? 14.423 11.655 63.664 1.00 49.34 163 LEU X N 1
ATOM 2735 C CA . LEU C 1 173 ? 13.381 11.322 62.697 1.00 43.54 163 LEU X CA 1
ATOM 2736 C C . LEU C 1 173 ? 12.879 9.889 62.871 1.00 50.88 163 LEU X C 1
ATOM 2737 O O . LEU C 1 173 ? 11.717 9.578 62.597 1.00 53.82 163 LEU X O 1
ATOM 2742 N N . ILE C 1 174 ? 13.765 9.022 63.353 1.00 54.29 164 ILE X N 1
ATOM 2743 C CA . ILE C 1 174 ? 13.418 7.628 63.584 1.00 53.36 164 ILE X CA 1
ATOM 2744 C C . ILE C 1 174 ? 12.368 7.461 64.695 1.00 50.10 164 ILE X C 1
ATOM 2745 O O . ILE C 1 174 ? 11.331 6.838 64.480 1.00 54.25 164 ILE X O 1
ATOM 2750 N N . GLU C 1 175 ? 12.628 8.006 65.881 1.00 55.14 165 GLU X N 1
ATOM 2751 C CA . GLU C 1 175 ? 11.643 7.912 66.962 1.00 65.54 165 GLU X CA 1
ATOM 2752 C C . GLU C 1 175 ? 10.313 8.504 66.505 1.00 67.97 165 GLU X C 1
ATOM 2753 O O . GLU C 1 175 ? 9.256 8.032 66.878 1.00 71.75 165 GLU X O 1
ATOM 2759 N N . PHE C 1 176 ? 10.378 9.528 65.668 1.00 63.68 166 PHE X N 1
ATOM 2760 C CA . PHE C 1 176 ? 9.183 10.230 65.223 1.00 58.71 166 PHE X CA 1
ATOM 2761 C C . PHE C 1 176 ? 8.397 9.422 64.186 1.00 62.88 166 PHE X C 1
ATOM 2762 O O . PHE C 1 176 ? 7.169 9.420 64.183 1.00 69.02 166 PHE X O 1
ATOM 2770 N N . SER C 1 177 ? 9.111 8.745 63.296 1.00 68.40 167 SER X N 1
ATOM 2771 C CA . SER C 1 177 ? 8.472 7.936 62.262 1.00 71.77 167 SER X CA 1
ATOM 2772 C C . SER C 1 177 ? 7.781 6.745 62.907 1.00 74.07 167 SER X C 1
ATOM 2773 O O . SER C 1 177 ? 6.853 6.173 62.339 1.00 72.49 167 SER X O 1
ATOM 2776 N N . GLY C 1 178 ? 8.251 6.368 64.093 1.00 77.62 168 GLY X N 1
ATOM 2777 C CA . GLY C 1 178 ? 7.753 5.188 64.774 1.00 81.32 168 GLY X CA 1
ATOM 2778 C C . GLY C 1 178 ? 8.272 3.901 64.151 1.00 89.97 168 GLY X C 1
ATOM 2779 O O . GLY C 1 178 ? 9.479 3.725 63.932 1.00 87.63 168 GLY X O 1
ATOM 2780 N N . THR D 2 8 ? 2.075 33.247 45.614 1.00 65.11 4 THR Y N 1
ATOM 2781 C CA . THR D 2 8 ? 2.086 31.872 45.104 1.00 79.98 4 THR Y CA 1
ATOM 2782 C C . THR D 2 8 ? 3.278 31.005 45.552 1.00 80.29 4 THR Y C 1
ATOM 2783 O O . THR D 2 8 ? 3.127 29.795 45.712 1.00 83.18 4 THR Y O 1
ATOM 2787 N N . MET D 2 9 ? 4.459 31.591 45.728 1.00 73.53 5 MET Y N 1
ATOM 2788 C CA . MET D 2 9 ? 5.502 30.871 46.445 1.00 73.37 5 MET Y CA 1
ATOM 2789 C C . MET D 2 9 ? 5.022 30.775 47.882 1.00 74.30 5 MET Y C 1
ATOM 2790 O O . MET D 2 9 ? 5.227 29.772 48.569 1.00 69.27 5 MET Y O 1
ATOM 2795 N N . GLY D 2 10 ? 4.374 31.844 48.333 1.00 77.11 6 GLY Y N 1
ATOM 2796 C CA . GLY D 2 10 ? 3.769 31.853 49.649 1.00 73.84 6 GLY Y CA 1
ATOM 2797 C C . GLY D 2 10 ? 2.685 30.802 49.661 1.00 73.28 6 GLY Y C 1
ATOM 2798 O O . GLY D 2 10 ? 2.448 30.121 50.672 1.00 64.94 6 GLY Y O 1
ATOM 2799 N N . GLN D 2 11 ? 2.034 30.673 48.508 1.00 75.89 7 GLN Y N 1
ATOM 2800 C CA . GLN D 2 11 ? 0.998 29.678 48.303 1.00 77.72 7 GLN Y CA 1
ATOM 2801 C C . GLN D 2 11 ? 1.571 28.277 48.519 1.00 78.67 7 GLN Y C 1
ATOM 2802 O O . GLN D 2 11 ? 1.074 27.508 49.365 1.00 76.51 7 GLN Y O 1
ATOM 2808 N N . VAL D 2 12 ? 2.633 27.956 47.777 1.00 70.44 8 VAL Y N 1
ATOM 2809 C CA . VAL D 2 12 ? 3.208 26.618 47.846 1.00 64.20 8 VAL Y CA 1
ATOM 2810 C C . VAL D 2 12 ? 3.695 26.284 49.259 1.00 62.30 8 VAL Y C 1
ATOM 2811 O O . VAL D 2 12 ? 3.511 25.165 49.736 1.00 66.05 8 VAL Y O 1
ATOM 2815 N N . GLY D 2 13 ? 4.293 27.258 49.937 1.00 56.77 9 GLY Y N 1
ATOM 2816 C CA . GLY D 2 13 ? 4.782 27.044 51.291 1.00 47.71 9 GLY Y CA 1
ATOM 2817 C C . GLY D 2 13 ? 3.688 26.652 52.261 1.00 59.91 9 GLY Y C 1
ATOM 2818 O O . GLY D 2 13 ? 3.900 25.820 53.134 1.00 68.14 9 GLY Y O 1
ATOM 2819 N N . ARG D 2 14 ? 2.509 27.247 52.109 1.00 64.36 10 ARG Y N 1
ATOM 2820 C CA . ARG D 2 14 ? 1.381 26.972 53.012 1.00 60.09 10 ARG Y CA 1
ATOM 2821 C C . ARG D 2 14 ? 0.753 25.591 52.784 1.00 62.26 10 ARG Y C 1
ATOM 2822 O O . ARG D 2 14 ? 0.456 24.867 53.745 1.00 66.62 10 ARG Y O 1
ATOM 2830 N N . GLN D 2 15 ? 0.552 25.222 51.520 1.00 59.19 11 GLN Y N 1
ATOM 2831 C CA . GLN D 2 15 ? 0.091 23.869 51.218 1.00 58.38 11 GLN Y CA 1
ATOM 2832 C C . GLN D 2 15 ? 1.082 22.878 51.818 1.00 56.04 11 GLN Y C 1
ATOM 2833 O O . GLN D 2 15 ? 0.694 21.994 52.585 1.00 53.69 11 GLN Y O 1
ATOM 2839 N N . LEU D 2 16 ? 2.366 23.058 51.488 1.00 54.65 12 LEU Y N 1
ATOM 2840 C CA . LEU D 2 16 ? 3.457 22.244 52.028 1.00 48.24 12 LEU Y CA 1
ATOM 2841 C C . LEU D 2 16 ? 3.434 22.145 53.566 1.00 50.60 12 LEU Y C 1
ATOM 2842 O O . LEU D 2 16 ? 3.564 21.057 54.135 1.00 53.00 12 LEU Y O 1
ATOM 2847 N N . ALA D 2 17 ? 3.251 23.286 54.233 1.00 51.04 13 ALA Y N 1
ATOM 2848 C CA . ALA D 2 17 ? 3.182 23.337 55.691 1.00 48.81 13 ALA Y CA 1
ATOM 2849 C C . ALA D 2 17 ? 1.953 22.618 56.270 1.00 55.49 13 ALA Y C 1
ATOM 2850 O O . ALA D 2 17 ? 2.037 22.017 57.361 1.00 53.82 13 ALA Y O 1
ATOM 2852 N N . ILE D 2 18 ? 0.821 22.675 55.557 1.00 52.58 14 ILE Y N 1
ATOM 2853 C CA . ILE D 2 18 ? -0.396 21.997 56.020 1.00 50.33 14 ILE Y CA 1
ATOM 2854 C C . ILE D 2 18 ? -0.164 20.503 56.118 1.00 52.93 14 ILE Y C 1
ATOM 2855 O O . ILE D 2 18 ? -0.305 19.903 57.189 1.00 51.86 14 ILE Y O 1
ATOM 2860 N N . ILE D 2 19 ? 0.206 19.896 54.994 1.00 57.59 15 ILE Y N 1
ATOM 2861 C CA . ILE D 2 19 ? 0.517 18.469 54.985 1.00 61.24 15 ILE Y CA 1
ATOM 2862 C C . ILE D 2 19 ? 1.569 18.143 56.041 1.00 60.97 15 ILE Y C 1
ATOM 2863 O O . ILE D 2 19 ? 1.378 17.228 56.835 1.00 62.50 15 ILE Y O 1
ATOM 2868 N N . GLY D 2 20 ? 2.660 18.909 56.068 1.00 58.57 16 GLY Y N 1
ATOM 2869 C CA . GLY D 2 20 ? 3.648 18.787 57.130 1.00 49.65 16 GLY Y CA 1
ATOM 2870 C C . GLY D 2 20 ? 3.034 18.705 58.517 1.00 51.50 16 GLY Y C 1
ATOM 2871 O O . GLY D 2 20 ? 3.359 17.807 59.294 1.00 52.14 16 GLY Y O 1
ATOM 2872 N N . ASP D 2 21 ? 2.143 19.646 58.829 1.00 52.15 17 ASP Y N 1
ATOM 2873 C CA . ASP D 2 21 ? 1.480 19.679 60.136 1.00 46.31 17 ASP Y CA 1
ATOM 2874 C C . ASP D 2 21 ? 0.560 18.483 60.331 1.00 51.54 17 ASP Y C 1
ATOM 2875 O O . ASP D 2 21 ? 0.437 17.956 61.444 1.00 58.41 17 ASP Y O 1
ATOM 2880 N N . ASP D 2 22 ? -0.076 18.048 59.247 1.00 45.51 18 ASP Y N 1
ATOM 2881 C CA . ASP D 2 22 ? -0.877 16.835 59.291 1.00 51.75 18 ASP Y CA 1
ATOM 2882 C C . ASP D 2 22 ? 0.013 15.614 59.635 1.00 65.25 18 ASP Y C 1
ATOM 2883 O O . ASP D 2 22 ? -0.302 14.837 60.548 1.00 62.74 18 ASP Y O 1
ATOM 2888 N N . ILE D 2 23 ? 1.126 15.455 58.911 1.00 69.07 19 ILE Y N 1
ATOM 2889 C CA . ILE D 2 23 ? 2.101 14.409 59.224 1.00 63.88 19 ILE Y CA 1
ATOM 2890 C C . ILE D 2 23 ? 2.512 14.501 60.686 1.00 61.72 19 ILE Y C 1
ATOM 2891 O O . ILE D 2 23 ? 2.604 13.491 61.380 1.00 62.34 19 ILE Y O 1
ATOM 2896 N N . ASN D 2 24 ? 2.765 15.721 61.152 1.00 59.03 20 ASN Y N 1
ATOM 2897 C CA . ASN D 2 24 ? 3.229 15.928 62.522 1.00 57.65 20 ASN Y CA 1
ATOM 2898 C C . ASN D 2 24 ? 2.179 15.585 63.586 1.00 63.00 20 ASN Y C 1
ATOM 2899 O O . ASN D 2 24 ? 2.500 15.002 64.629 1.00 59.00 20 ASN Y O 1
ATOM 2904 N N . ARG D 2 25 ? 0.927 15.953 63.316 1.00 58.19 21 ARG Y N 1
ATOM 2905 C CA . ARG D 2 25 ? -0.181 15.596 64.195 1.00 50.12 21 ARG Y CA 1
ATOM 2906 C C . ARG D 2 25 ? -0.302 14.094 64.242 1.00 49.91 21 ARG Y C 1
ATOM 2907 O O . ARG D 2 25 ? -0.318 13.474 65.298 1.00 62.13 21 ARG Y O 1
ATOM 2915 N N . ARG D 2 26 ? -0.393 13.531 63.054 1.00 43.86 22 ARG Y N 1
ATOM 2916 C CA . ARG D 2 26 ? -0.541 12.108 62.841 1.00 58.10 22 ARG Y CA 1
ATOM 2917 C C . ARG D 2 26 ? 0.457 11.253 63.630 1.00 65.15 22 ARG Y C 1
ATOM 2918 O O . ARG D 2 26 ? 0.054 10.350 64.341 1.00 66.64 22 ARG Y O 1
ATOM 2926 N N . TYR D 2 27 ? 1.752 11.538 63.512 1.00 65.87 23 TYR Y N 1
ATOM 2927 C CA . TYR D 2 27 ? 2.773 10.744 64.199 1.00 60.25 23 TYR Y CA 1
ATOM 2928 C C . TYR D 2 27 ? 3.128 11.263 65.582 1.00 74.89 23 TYR Y C 1
ATOM 2929 O O . TYR D 2 27 ? 4.063 10.761 66.219 1.00 82.73 23 TYR Y O 1
ATOM 2938 N N . ASP D 2 28 ? 2.408 12.281 66.036 1.00 76.60 24 ASP Y N 1
ATOM 2939 C CA . ASP D 2 28 ? 2.729 12.908 67.308 1.00 82.25 24 ASP Y CA 1
ATOM 2940 C C . ASP D 2 28 ? 1.650 12.603 68.340 1.00 98.88 24 ASP Y C 1
ATOM 2941 O O . ASP D 2 28 ? 0.485 12.369 67.998 1.00 102.37 24 ASP Y O 1
ATOM 2946 N N . SER D 2 29 ? 2.058 12.596 69.604 1.00 108.79 25 SER Y N 1
ATOM 2947 C CA . SER D 2 29 ? 1.148 12.363 70.721 1.00 117.49 25 SER Y CA 1
ATOM 2948 C C . SER D 2 29 ? 1.763 12.948 72.004 1.00 116.88 25 SER Y C 1
ATOM 2949 O O . SER D 2 29 ? 2.048 12.223 72.974 1.00 110.33 25 SER Y O 1
ATOM 2952 N N . GLU D 2 30 ? 1.958 14.268 71.989 1.00 116.12 26 GLU Y N 1
ATOM 2953 C CA . GLU D 2 30 ? 2.733 14.958 73.016 1.00 112.89 26 GLU Y CA 1
ATOM 2954 C C . GLU D 2 30 ? 2.109 16.269 73.459 1.00 116.59 26 GLU Y C 1
ATOM 2955 O O . GLU D 2 30 ? 2.673 16.954 74.315 1.00 121.11 26 GLU Y O 1
#

Organism: Schistosoma japonicum (NCBI:txid6182)

Foldseek 3Di:
DQLQLQLQLLLVLLLVQDDPVSNVLSVVLVVVVPDDHDDHVCSVLLSVLLNVLLVVVVVVCVVPHDDVVVCVVQPQQDLDQGDQPSNLVVLVVVLVVLPPDDDDSSVSVLSSVLSVSLVSNPVNDNSVSNVSSSSSNSVCCVVPPQVVQVVQVHSCSSSVVRD/DVVVVVVVVVVVVVVVVVVVPPPD/DADDQLVLLLLLLLVLLCVQPCHPQSVVQGVVRDLVNNPVRVLLSVLLNVLLVVVVVVCVVPDDLVVVCCVQDQLPLPADDLVVVLVVLVVVLVVLPPDDDLSSVSVLSSVLNSRLVSNSVNPNSVSNVVSSNVSSVCCNPPPQVVQVVCVHSCVSNVVSD/DVVVVVVVVVVVVVVVCVVPDDD

Radius of gyration: 25.32 Å; Cα contacts (8 Å, |Δi|>4): 412; chains: 4; bounding box: 77×38×45 Å